Protein AF-A0A453SYR4-F1 (afdb_monomer_lite)

Structure (mmCIF, N/CA/C/O backbone):
data_AF-A0A453SYR4-F1
#
_entry.id   AF-A0A453SYR4-F1
#
loop_
_atom_site.group_PDB
_atom_site.id
_atom_site.type_symbol
_atom_site.label_atom_id
_atom_site.label_alt_id
_atom_site.label_comp_id
_atom_site.label_asym_id
_atom_site.label_entity_id
_atom_site.label_seq_id
_atom_site.pdbx_PDB_ins_code
_atom_site.Cartn_x
_atom_site.Cartn_y
_atom_site.Cartn_z
_atom_site.occupancy
_atom_site.B_iso_or_equiv
_atom_site.auth_seq_id
_atom_site.auth_comp_id
_atom_site.auth_asym_id
_atom_site.auth_atom_id
_atom_site.pdbx_PDB_model_num
ATOM 1 N N . MET A 1 1 ? 7.913 4.393 -33.489 1.00 61.88 1 MET A N 1
ATOM 2 C CA . MET A 1 1 ? 8.965 5.104 -32.751 1.00 61.88 1 MET A CA 1
ATOM 3 C C . MET A 1 1 ? 10.067 5.436 -33.729 1.00 61.88 1 MET A C 1
ATOM 5 O O . MET A 1 1 ? 10.374 4.591 -34.564 1.00 61.88 1 MET A O 1
ATOM 9 N N . LEU A 1 2 ? 10.596 6.650 -33.660 1.00 66.75 2 LEU A N 1
ATOM 10 C CA . LEU A 1 2 ? 11.757 7.087 -34.432 1.00 66.75 2 LEU A CA 1
ATOM 11 C C . LEU A 1 2 ? 12.933 7.198 -33.459 1.00 66.75 2 LEU A C 1
ATOM 13 O O . LEU A 1 2 ? 12.795 7.834 -32.421 1.00 66.75 2 LEU A O 1
ATOM 17 N N . ALA A 1 3 ? 14.063 6.570 -33.768 1.00 66.31 3 ALA A N 1
ATOM 18 C CA . ALA A 1 3 ? 15.295 6.746 -33.008 1.00 66.31 3 ALA A CA 1
ATOM 19 C C . ALA A 1 3 ? 16.209 7.697 -33.785 1.00 66.31 3 ALA A C 1
ATOM 21 O O . ALA A 1 3 ? 16.516 7.440 -34.948 1.00 66.31 3 ALA A O 1
ATOM 22 N N . VAL A 1 4 ? 16.621 8.793 -33.156 1.00 69.81 4 VAL A N 1
ATOM 23 C CA . VAL A 1 4 ? 17.545 9.775 -33.726 1.00 69.81 4 VAL A CA 1
ATOM 24 C C . VAL A 1 4 ? 18.764 9.836 -32.830 1.00 69.81 4 VAL A C 1
ATOM 26 O O . VAL A 1 4 ? 18.659 10.164 -31.652 1.00 69.81 4 VAL A O 1
ATOM 29 N N . LEU A 1 5 ? 19.926 9.538 -33.389 1.00 68.38 5 LEU A N 1
ATOM 30 C CA . LEU A 1 5 ? 21.197 9.734 -32.713 1.00 68.38 5 LEU A CA 1
ATOM 31 C C . LEU A 1 5 ? 21.748 11.094 -33.139 1.00 68.38 5 LEU A C 1
ATOM 33 O O . LEU A 1 5 ? 21.959 11.331 -34.328 1.00 68.38 5 LEU A O 1
ATOM 37 N N . ASN A 1 6 ? 21.914 12.014 -32.191 1.00 68.06 6 ASN A N 1
ATOM 38 C CA . ASN A 1 6 ? 22.430 13.341 -32.510 1.00 68.06 6 ASN A CA 1
ATOM 39 C C . ASN A 1 6 ? 23.968 13.365 -32.530 1.00 68.06 6 ASN A C 1
ATOM 41 O O . ASN A 1 6 ? 24.632 12.484 -31.991 1.00 68.06 6 ASN A O 1
ATOM 45 N N . LEU A 1 7 ? 24.543 14.425 -33.106 1.00 64.50 7 LEU A N 1
ATOM 46 C CA . LEU A 1 7 ? 25.999 14.646 -33.149 1.00 64.50 7 LEU A CA 1
ATOM 47 C C . LEU A 1 7 ? 26.627 14.893 -31.765 1.00 64.50 7 LEU A C 1
ATOM 49 O O . LEU A 1 7 ? 27.844 14.942 -31.641 1.00 64.50 7 LEU A O 1
ATOM 53 N N . ARG A 1 8 ? 25.799 15.055 -30.725 1.00 63.44 8 ARG A N 1
ATOM 54 C CA . ARG A 1 8 ? 26.207 15.104 -29.313 1.00 63.44 8 ARG A CA 1
ATOM 55 C C . ARG A 1 8 ? 26.113 13.718 -28.651 1.00 63.44 8 ARG A C 1
ATOM 57 O O . ARG A 1 8 ? 26.147 13.641 -27.426 1.00 63.44 8 ARG A O 1
ATOM 64 N N . GLY A 1 9 ? 25.911 12.664 -29.458 1.00 63.34 9 GLY A N 1
ATOM 65 C CA . GLY A 1 9 ? 25.763 11.246 -29.099 1.00 63.34 9 GLY A CA 1
ATOM 66 C C . GLY A 1 9 ? 24.721 11.025 -28.030 1.00 63.34 9 GLY A C 1
ATOM 67 O O . GLY A 1 9 ? 24.898 10.276 -27.080 1.00 63.34 9 GLY A O 1
ATOM 68 N N . GLN A 1 10 ? 23.603 11.707 -28.192 1.00 69.06 10 GLN A N 1
ATOM 69 C CA . GLN A 1 10 ? 22.391 11.445 -27.453 1.00 69.06 10 GLN A CA 1
ATOM 70 C C . GLN A 1 10 ? 21.480 10.661 -28.386 1.00 69.06 10 GLN A C 1
ATOM 72 O O . GLN A 1 10 ? 21.166 11.121 -29.488 1.00 69.06 10 GLN A O 1
ATOM 77 N N . LEU A 1 11 ? 21.079 9.471 -27.953 1.00 73.12 11 LEU A N 1
ATOM 78 C CA . LEU A 1 11 ? 20.027 8.712 -28.604 1.00 73.12 11 LEU A CA 1
ATOM 79 C C . LEU A 1 11 ? 18.691 9.244 -28.094 1.00 73.12 11 LEU A C 1
ATOM 81 O O . LEU A 1 11 ? 18.331 9.040 -26.932 1.00 73.12 11 LEU A O 1
ATOM 85 N N . CYS A 1 12 ? 17.977 9.938 -28.969 1.00 72.38 12 CYS A N 1
ATOM 86 C CA . CYS A 1 12 ? 16.634 10.433 -28.733 1.00 72.38 12 CYS A CA 1
ATOM 87 C C . CYS A 1 12 ? 15.621 9.467 -29.355 1.00 72.38 12 CYS A C 1
ATOM 89 O O . CYS A 1 12 ? 15.644 9.202 -30.557 1.00 72.38 12 CYS A O 1
ATOM 91 N N . LEU A 1 13 ? 14.717 8.942 -28.539 1.00 72.94 13 LEU A N 1
ATOM 92 C CA . LEU A 1 13 ? 13.574 8.148 -28.965 1.00 72.94 13 LEU A CA 1
ATOM 93 C C . LEU A 1 13 ? 12.358 9.062 -29.057 1.00 72.94 13 LEU A C 1
ATOM 95 O O . LEU A 1 13 ? 12.043 9.757 -28.098 1.00 72.94 13 LEU A O 1
ATOM 99 N N . PHE A 1 14 ? 11.659 9.029 -30.185 1.00 71.75 14 PHE A N 1
ATOM 100 C CA . PHE A 1 14 ? 10.456 9.814 -30.438 1.00 71.75 14 PHE A CA 1
ATOM 101 C C . PHE A 1 14 ? 9.230 8.918 -30.644 1.00 71.75 14 PHE A C 1
ATOM 103 O O . PHE A 1 14 ? 9.309 7.844 -31.266 1.00 71.75 14 PHE A O 1
ATOM 110 N N . SER A 1 15 ? 8.079 9.382 -30.154 1.00 69.12 15 SER A N 1
ATOM 111 C CA . SER A 1 15 ? 6.767 8.814 -30.471 1.00 69.12 15 SER A CA 1
ATOM 112 C C . SER A 1 15 ? 6.430 9.028 -31.949 1.00 69.12 15 SER A C 1
ATOM 114 O O . SER A 1 15 ? 7.058 9.825 -32.645 1.00 69.12 15 SER A O 1
ATOM 116 N N . LYS A 1 16 ? 5.406 8.322 -32.441 1.00 69.56 16 LYS A N 1
ATOM 117 C CA . LYS A 1 16 ? 4.845 8.574 -33.780 1.00 69.56 16 LYS A CA 1
ATOM 118 C C . LYS A 1 16 ? 4.283 9.996 -33.911 1.00 69.56 16 LYS A C 1
ATOM 120 O O . LYS A 1 16 ? 4.296 10.533 -35.010 1.00 69.56 16 LYS A O 1
ATOM 125 N N . ASP A 1 17 ? 3.887 10.600 -32.794 1.00 71.50 17 ASP A N 1
ATOM 126 C CA . ASP A 1 17 ? 3.322 11.954 -32.728 1.00 71.50 17 ASP A CA 1
ATOM 127 C C . ASP A 1 17 ? 4.401 13.050 -32.635 1.00 71.50 17 ASP A C 1
ATOM 129 O O . ASP A 1 17 ? 4.086 14.227 -32.489 1.00 71.50 17 ASP A O 1
ATOM 133 N N . GLY A 1 18 ? 5.687 12.678 -32.696 1.00 67.25 18 GLY A N 1
ATOM 134 C CA . GLY A 1 18 ? 6.816 13.614 -32.664 1.00 67.25 18 GLY A CA 1
ATOM 135 C C . GLY A 1 18 ? 7.269 14.051 -31.267 1.00 67.25 18 GLY A C 1
ATOM 136 O O . GLY A 1 18 ? 8.246 14.789 -31.160 1.00 67.25 18 GLY A O 1
ATOM 137 N N . SER A 1 19 ? 6.625 13.582 -30.194 1.00 71.44 19 SER A N 1
ATOM 138 C CA . SER A 1 19 ? 7.086 13.818 -28.821 1.00 71.44 19 SER A CA 1
ATOM 139 C C . SER A 1 19 ? 8.368 13.039 -28.513 1.00 71.44 19 SER A C 1
ATOM 141 O O . SER A 1 19 ? 8.500 11.868 -28.874 1.00 71.44 19 SER A O 1
ATOM 143 N N . GLU A 1 20 ? 9.325 13.683 -27.844 1.00 71.75 20 GLU A N 1
ATOM 144 C CA . GLU A 1 20 ? 10.533 13.022 -27.344 1.00 71.75 20 GLU A CA 1
ATOM 145 C C . GLU A 1 20 ? 10.160 12.145 -26.142 1.00 71.75 20 GLU A C 1
ATOM 147 O O . GLU A 1 20 ? 9.720 12.644 -25.112 1.00 71.75 20 GLU A O 1
ATOM 152 N N . LEU A 1 21 ? 10.307 10.830 -26.291 1.00 65.94 21 LEU A N 1
ATOM 153 C CA . LEU A 1 21 ? 10.021 9.840 -25.252 1.00 65.94 21 LEU A CA 1
ATOM 154 C C . LEU A 1 21 ? 11.199 9.670 -24.299 1.00 65.94 21 LEU A C 1
ATOM 156 O O . LEU A 1 21 ? 11.013 9.475 -23.102 1.00 65.94 21 LEU A O 1
ATOM 160 N N . ARG A 1 22 ? 12.423 9.662 -24.833 1.00 65.56 22 ARG A N 1
ATOM 161 C CA . ARG A 1 22 ? 13.618 9.406 -24.030 1.00 65.56 22 ARG A CA 1
ATOM 162 C C . ARG A 1 22 ? 14.848 9.967 -24.710 1.00 65.56 22 ARG A C 1
ATOM 164 O O . ARG A 1 22 ? 15.011 9.805 -25.915 1.00 65.56 22 ARG A O 1
ATOM 171 N N . ARG A 1 23 ? 15.744 10.539 -23.916 1.00 70.94 23 ARG A N 1
ATOM 172 C CA . ARG A 1 23 ? 17.087 10.927 -24.334 1.00 70.94 23 ARG A CA 1
ATOM 173 C C . ARG A 1 23 ? 18.089 10.211 -23.468 1.00 70.94 23 ARG A C 1
ATOM 175 O O . ARG A 1 23 ? 18.106 10.391 -22.253 1.00 70.94 23 ARG A O 1
ATOM 182 N N . THR A 1 24 ? 18.928 9.409 -24.096 1.00 64.69 24 THR A N 1
ATOM 183 C CA . THR A 1 24 ? 20.011 8.720 -23.406 1.00 64.69 24 THR A CA 1
ATOM 184 C C . THR A 1 24 ? 21.322 9.208 -23.977 1.00 64.69 24 THR A C 1
ATOM 186 O O . THR A 1 24 ? 21.530 9.182 -25.187 1.00 64.69 24 THR A O 1
ATOM 189 N N . ILE A 1 25 ? 22.195 9.688 -23.098 1.00 63.62 25 ILE A N 1
ATOM 190 C CA . ILE A 1 25 ? 23.551 10.064 -23.469 1.00 63.62 25 ILE A CA 1
ATOM 191 C C . ILE A 1 25 ? 24.333 8.764 -23.685 1.00 63.62 25 ILE A C 1
ATOM 193 O O . ILE A 1 25 ? 24.482 7.967 -22.763 1.00 63.62 25 ILE A O 1
ATOM 197 N N . PHE A 1 26 ? 24.809 8.552 -24.906 1.00 60.72 26 PHE A N 1
ATOM 198 C CA . PHE A 1 26 ? 25.793 7.531 -25.234 1.00 60.72 26 PHE A CA 1
ATOM 199 C C . PHE A 1 26 ? 27.181 8.133 -25.004 1.00 60.72 26 PHE A C 1
ATOM 201 O O . PHE A 1 26 ? 27.749 8.767 -25.890 1.00 60.72 26 PHE A O 1
ATOM 208 N N . ILE A 1 27 ? 27.722 7.952 -23.800 1.00 54.47 27 ILE A N 1
ATOM 209 C CA . ILE A 1 27 ? 29.163 8.085 -23.573 1.00 54.47 27 ILE A CA 1
ATOM 210 C C . ILE A 1 27 ? 29.729 6.672 -23.662 1.00 54.47 27 ILE A C 1
ATOM 212 O O . ILE A 1 27 ? 29.430 5.832 -22.818 1.00 54.47 27 ILE A O 1
ATOM 216 N N . LEU A 1 28 ? 30.498 6.401 -24.715 1.00 53.88 28 LEU A N 1
ATOM 217 C CA . LEU A 1 28 ? 31.362 5.227 -24.754 1.00 53.88 28 LEU A CA 1
ATOM 218 C C . LEU A 1 28 ? 32.618 5.595 -23.956 1.00 53.88 28 LEU A C 1
ATOM 220 O O . LEU A 1 28 ? 33.253 6.601 -24.277 1.00 53.88 28 LEU A O 1
ATOM 224 N N . ASP A 1 29 ? 32.911 4.840 -22.897 1.00 46.84 29 ASP A N 1
ATOM 225 C CA . ASP A 1 29 ? 33.987 5.092 -21.930 1.00 46.84 29 ASP A CA 1
ATOM 226 C C . ASP A 1 29 ? 35.232 5.759 -22.548 1.00 46.84 29 ASP A C 1
ATOM 228 O O . ASP A 1 29 ? 35.987 5.150 -23.304 1.00 46.84 29 ASP A O 1
ATOM 232 N N . GLY A 1 30 ? 35.446 7.037 -22.215 1.00 50.66 30 GLY A N 1
ATOM 233 C CA . GLY A 1 30 ? 36.707 7.751 -22.443 1.00 50.66 30 GLY A CA 1
ATOM 234 C C . GLY A 1 30 ? 37.066 8.146 -23.884 1.00 50.66 30 GLY A C 1
ATOM 235 O O . GLY A 1 30 ? 38.144 8.709 -24.074 1.00 50.66 30 GLY A O 1
ATOM 236 N N . LEU A 1 31 ? 36.219 7.909 -24.892 1.00 49.44 31 LEU A N 1
ATOM 237 C CA . LEU A 1 31 ? 36.524 8.272 -26.285 1.00 49.44 31 LEU A CA 1
ATOM 238 C C . LEU A 1 31 ? 35.988 9.662 -26.664 1.00 49.44 31 LEU A C 1
ATOM 240 O O . LEU A 1 31 ? 34.827 10.002 -26.434 1.00 49.44 31 LEU A O 1
ATOM 244 N N . VAL A 1 32 ? 36.860 10.473 -27.271 1.00 46.81 32 VAL A N 1
ATOM 245 C CA . VAL A 1 32 ? 36.530 11.791 -27.828 1.00 46.81 32 VAL A CA 1
ATOM 246 C C . VAL A 1 32 ? 35.531 11.625 -28.980 1.00 46.81 32 VAL A C 1
ATOM 248 O O . VAL A 1 32 ? 35.660 10.750 -29.829 1.00 46.81 32 VAL A O 1
ATOM 251 N N . PHE A 1 33 ? 34.523 12.494 -28.990 1.00 52.03 33 PHE A N 1
ATOM 252 C CA . PHE A 1 33 ? 33.274 12.370 -29.746 1.00 52.03 33 PHE A CA 1
ATOM 253 C C . PHE A 1 33 ? 33.384 12.244 -31.274 1.00 52.03 33 PHE A C 1
ATOM 255 O O . PHE A 1 33 ? 32.440 11.761 -31.907 1.00 52.03 33 PHE A O 1
ATOM 262 N N . ASP A 1 34 ? 34.493 12.688 -31.870 1.00 53.66 34 ASP A N 1
ATOM 263 C CA . ASP A 1 34 ? 34.629 12.805 -33.330 1.00 53.66 34 ASP A CA 1
ATOM 264 C C . ASP A 1 34 ? 34.680 11.433 -34.042 1.00 53.66 34 ASP A C 1
ATOM 266 O O . ASP A 1 34 ? 34.438 11.369 -35.244 1.00 53.66 34 ASP A O 1
ATOM 270 N N . ASP A 1 35 ? 34.854 10.337 -33.287 1.00 58.25 35 ASP A N 1
ATOM 271 C CA . ASP A 1 35 ? 34.873 8.950 -33.783 1.00 58.25 35 ASP A CA 1
ATOM 272 C C . ASP A 1 35 ? 33.718 8.085 -33.236 1.00 58.25 35 ASP A C 1
ATOM 274 O O . ASP A 1 35 ? 33.793 6.858 -33.203 1.00 58.25 35 ASP A O 1
ATOM 278 N N . SER A 1 36 ? 32.626 8.694 -32.768 1.00 64.12 36 SER A N 1
ATOM 279 C CA . SER A 1 36 ? 31.533 7.939 -32.131 1.00 64.12 36 SER A CA 1
ATOM 280 C C . SER A 1 36 ? 30.632 7.174 -33.116 1.00 64.12 36 SER A C 1
ATOM 282 O O . SER A 1 36 ? 30.054 6.148 -32.751 1.00 64.12 36 SER A O 1
ATOM 284 N N . ILE A 1 37 ? 30.489 7.656 -34.358 1.00 72.62 37 ILE A N 1
ATOM 285 C CA . ILE A 1 37 ? 29.600 7.082 -35.383 1.00 72.62 37 ILE A CA 1
ATOM 286 C C . ILE A 1 37 ? 30.261 7.229 -36.755 1.00 72.62 37 ILE A C 1
ATOM 288 O O . ILE A 1 37 ? 30.733 8.309 -37.113 1.00 72.62 37 ILE A O 1
ATOM 292 N N . LEU A 1 38 ? 30.256 6.157 -37.547 1.00 78.75 38 LEU A N 1
ATOM 293 C CA . LEU A 1 38 ? 30.755 6.166 -38.917 1.00 78.75 38 LEU A CA 1
ATOM 294 C C . LEU A 1 38 ? 29.937 7.144 -39.777 1.00 78.75 38 LEU A C 1
ATOM 296 O O . LEU A 1 38 ? 28.712 7.196 -39.682 1.00 78.75 38 LEU A O 1
ATOM 300 N N . TYR A 1 39 ? 30.590 7.888 -40.661 1.00 79.81 39 TYR A N 1
ATOM 301 C CA . TYR A 1 39 ? 29.923 8.721 -41.660 1.00 79.81 39 TYR A CA 1
ATOM 302 C C . TYR A 1 39 ? 30.620 8.596 -43.009 1.00 79.81 39 TYR A C 1
ATOM 304 O O . TYR A 1 39 ? 31.783 8.208 -43.095 1.00 79.81 39 TYR A O 1
ATOM 312 N N . HIS A 1 40 ? 29.906 8.952 -44.069 1.00 79.88 40 HIS A N 1
ATOM 313 C CA . HIS A 1 40 ? 30.440 9.042 -45.419 1.00 79.88 40 HIS A CA 1
ATOM 314 C C . HIS A 1 40 ? 30.205 10.443 -45.996 1.00 79.88 40 HIS A C 1
ATOM 316 O O . HIS A 1 40 ? 29.269 11.142 -45.610 1.00 79.88 40 HIS A O 1
ATOM 322 N N . THR A 1 41 ? 31.026 10.844 -46.964 1.00 83.56 41 THR A N 1
ATOM 323 C CA . THR A 1 41 ? 31.001 12.181 -47.591 1.00 83.56 41 THR A CA 1
ATOM 324 C C . THR A 1 41 ? 30.609 12.149 -49.069 1.00 83.56 41 THR A C 1
ATOM 326 O O . THR A 1 41 ? 30.920 13.058 -49.829 1.00 83.56 41 THR A O 1
ATOM 329 N N . HIS A 1 42 ? 29.906 11.091 -49.493 1.00 80.25 42 HIS A N 1
ATOM 330 C CA . HIS A 1 42 ? 29.459 10.899 -50.880 1.00 80.25 42 HIS A CA 1
ATOM 331 C C . HIS A 1 42 ? 28.550 12.005 -51.436 1.00 80.25 42 HIS A C 1
ATOM 333 O O . HIS A 1 42 ? 28.393 12.096 -52.650 1.00 80.25 42 HIS A O 1
ATOM 339 N N . PHE A 1 43 ? 27.936 12.817 -50.577 1.00 80.50 43 PHE A N 1
ATOM 340 C CA . PHE A 1 43 ? 27.043 13.892 -50.986 1.00 80.50 43 PHE A CA 1
ATOM 341 C C . PHE A 1 43 ? 27.659 15.247 -50.641 1.00 80.50 43 PHE A C 1
ATOM 343 O O . PHE A 1 43 ? 28.357 15.397 -49.635 1.00 80.50 43 PHE A O 1
ATOM 350 N N . SER A 1 44 ? 27.359 16.231 -51.483 1.00 85.31 44 SER A N 1
ATOM 351 C CA . SER A 1 44 ? 27.825 17.604 -51.332 1.00 85.31 44 SER A CA 1
ATOM 352 C C . SER A 1 44 ? 26.649 18.566 -51.228 1.00 85.31 44 SER A C 1
ATOM 354 O O . SER A 1 44 ? 25.587 18.341 -51.814 1.00 85.31 44 SER A O 1
ATOM 356 N N . ASN A 1 45 ? 26.854 19.666 -50.511 1.00 83.62 45 ASN A N 1
ATOM 357 C CA . ASN A 1 45 ? 25.855 20.715 -50.354 1.00 83.62 45 ASN A CA 1
ATOM 358 C C . ASN A 1 45 ? 25.648 21.528 -51.644 1.00 83.62 45 ASN A C 1
ATOM 360 O O . ASN A 1 45 ? 26.348 21.355 -52.643 1.00 83.62 45 ASN A O 1
ATOM 364 N N . ARG A 1 46 ? 24.716 22.492 -51.610 1.00 84.19 46 ARG A N 1
ATOM 365 C CA . ARG A 1 46 ? 24.449 23.407 -52.743 1.00 84.19 46 ARG A CA 1
ATOM 366 C C . ARG A 1 46 ? 25.671 24.218 -53.201 1.00 84.19 46 ARG A C 1
ATOM 368 O O . ARG A 1 46 ? 25.654 24.750 -54.304 1.00 84.19 46 ARG A O 1
ATOM 375 N N . PHE A 1 47 ? 26.705 24.311 -52.369 1.00 84.75 47 PHE A N 1
ATOM 376 C CA . PHE A 1 47 ? 27.963 25.005 -52.640 1.00 84.75 47 PHE A CA 1
ATOM 377 C C . PHE A 1 47 ? 29.101 24.047 -53.047 1.00 84.75 47 PHE A C 1
ATOM 379 O O . PHE A 1 47 ? 30.229 24.494 -53.218 1.00 84.75 47 PHE A O 1
ATOM 386 N N . GLY A 1 48 ? 28.828 22.745 -53.207 1.00 80.38 48 GLY A N 1
ATOM 387 C CA . GLY A 1 48 ? 29.808 21.735 -53.616 1.00 80.38 48 GLY A CA 1
ATOM 388 C C . GLY A 1 48 ? 30.697 21.189 -52.493 1.00 80.38 48 GLY A C 1
ATOM 389 O O . GLY A 1 48 ? 31.530 20.322 -52.756 1.00 80.38 48 GLY A O 1
ATOM 390 N N . ASN A 1 49 ? 30.510 21.627 -51.246 1.00 84.94 49 ASN A N 1
ATOM 391 C CA . ASN A 1 49 ? 31.292 21.129 -50.116 1.00 84.94 49 ASN A CA 1
ATOM 392 C C . ASN A 1 49 ? 30.776 19.750 -49.676 1.00 84.94 49 ASN A C 1
ATOM 394 O O . ASN A 1 49 ? 29.558 19.600 -49.546 1.00 84.94 49 ASN A O 1
ATOM 398 N N . PRO A 1 50 ? 31.660 18.769 -49.415 1.00 82.56 50 PRO A N 1
ATOM 399 C CA . PRO A 1 50 ? 31.253 17.463 -48.910 1.00 82.56 50 PRO A CA 1
ATOM 400 C C . PRO A 1 50 ? 30.572 17.605 -47.545 1.00 82.56 50 PRO A C 1
ATOM 402 O O . PRO A 1 50 ? 31.099 18.265 -46.646 1.00 82.56 50 PRO A O 1
ATOM 405 N N . GLU A 1 51 ? 29.412 16.974 -47.380 1.00 80.06 51 GLU A N 1
ATOM 406 C CA . GLU A 1 51 ? 28.679 16.939 -46.112 1.00 80.06 51 GLU A CA 1
ATOM 407 C C . GLU A 1 51 ? 28.868 15.589 -45.411 1.00 80.06 51 GLU A C 1
ATOM 409 O O . GLU A 1 51 ? 29.072 14.555 -46.048 1.00 80.06 51 GLU A O 1
ATOM 414 N N . ARG A 1 52 ? 28.827 15.583 -44.072 1.00 80.19 52 ARG A N 1
ATOM 415 C CA . ARG A 1 52 ? 28.858 14.337 -43.291 1.00 80.19 52 ARG A CA 1
ATOM 416 C C . ARG A 1 52 ? 27.469 13.694 -43.339 1.00 80.19 52 ARG A C 1
ATOM 418 O O . ARG A 1 52 ? 26.514 14.260 -42.812 1.00 80.19 52 ARG A O 1
ATOM 425 N N . HIS A 1 53 ? 27.366 12.502 -43.920 1.00 75.50 53 HIS A N 1
ATOM 426 C CA . HIS A 1 53 ? 26.137 11.707 -43.949 1.00 75.50 53 HIS A CA 1
ATOM 427 C C . HIS A 1 53 ? 26.305 10.411 -43.156 1.00 75.50 53 HIS A C 1
ATOM 429 O O . HIS A 1 53 ? 27.286 9.695 -43.319 1.00 75.50 53 HIS A O 1
ATOM 435 N N . PHE A 1 54 ? 25.314 10.090 -42.326 1.00 76.12 54 PHE A N 1
ATOM 436 C CA . PHE A 1 54 ? 25.333 8.947 -41.400 1.00 76.12 54 PHE A CA 1
ATOM 437 C C . PHE A 1 54 ? 24.394 7.813 -41.845 1.00 76.12 54 PHE A C 1
ATOM 439 O O . PHE A 1 54 ? 23.963 6.986 -41.041 1.00 76.12 54 PHE A O 1
ATOM 446 N N . ASN A 1 55 ? 24.018 7.794 -43.128 1.00 75.31 55 ASN A N 1
ATOM 447 C CA . ASN A 1 55 ? 23.138 6.759 -43.659 1.00 75.31 55 ASN A CA 1
ATOM 448 C C . ASN A 1 55 ? 23.828 5.392 -43.552 1.00 75.31 55 ASN A C 1
ATOM 450 O O . ASN A 1 55 ? 25.009 5.264 -43.858 1.00 75.31 55 ASN A O 1
ATOM 454 N N . ASN A 1 56 ? 23.073 4.371 -43.140 1.00 77.81 56 ASN A N 1
ATOM 455 C CA . ASN A 1 56 ? 23.546 3.003 -42.883 1.00 77.81 56 ASN A CA 1
ATOM 456 C C . ASN A 1 56 ? 24.514 2.836 -41.696 1.00 77.81 56 ASN A C 1
ATOM 458 O O . ASN A 1 56 ? 24.922 1.712 -41.417 1.00 77.81 56 ASN A O 1
ATOM 462 N N . SER A 1 57 ? 24.835 3.900 -40.956 1.00 79.56 57 SER A N 1
ATOM 463 C CA . SER A 1 57 ? 25.678 3.810 -39.753 1.00 79.56 57 SER A CA 1
ATOM 464 C C . SER A 1 57 ? 24.902 3.395 -38.502 1.00 79.56 57 SER A C 1
ATOM 466 O O . SER A 1 57 ? 25.492 2.948 -37.522 1.00 79.56 57 SER A O 1
ATOM 468 N N . VAL A 1 58 ? 23.573 3.522 -38.534 1.00 77.94 58 VAL A N 1
ATOM 469 C CA . VAL A 1 58 ? 22.667 3.026 -37.496 1.00 77.94 58 VAL A CA 1
ATOM 470 C C . VAL A 1 58 ? 21.639 2.108 -38.144 1.00 77.94 58 VAL A C 1
ATOM 472 O O . VAL A 1 58 ? 20.963 2.499 -39.096 1.00 77.94 58 VAL A O 1
ATOM 475 N N . ALA A 1 59 ? 21.506 0.895 -37.619 1.00 80.06 59 ALA A N 1
ATOM 476 C CA . ALA A 1 59 ? 20.511 -0.077 -38.058 1.00 80.06 59 ALA A CA 1
ATOM 4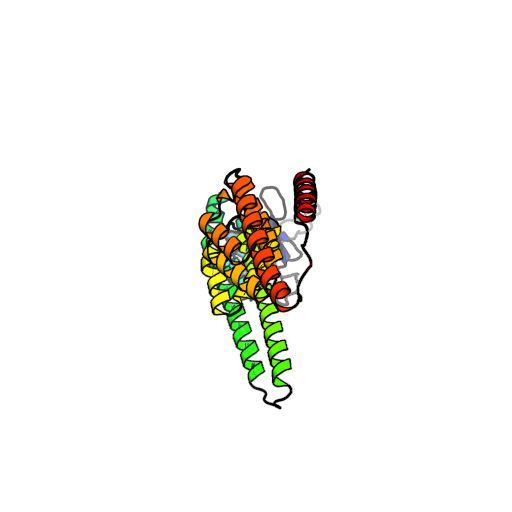77 C C . ALA A 1 59 ? 19.707 -0.588 -36.861 1.00 80.06 59 ALA A C 1
ATOM 479 O O . ALA A 1 59 ? 20.241 -0.772 -35.771 1.00 80.06 59 ALA A O 1
ATOM 480 N N . VAL A 1 60 ? 18.416 -0.848 -37.059 1.00 75.31 60 VAL A N 1
ATOM 481 C CA . VAL A 1 60 ? 17.531 -1.381 -36.014 1.00 75.31 60 VAL A CA 1
ATOM 482 C C . VAL A 1 60 ? 16.990 -2.732 -36.464 1.00 75.31 60 VAL A C 1
ATOM 484 O O . VAL A 1 60 ? 16.423 -2.844 -37.551 1.00 75.31 60 VAL A O 1
ATOM 487 N N . ARG A 1 61 ? 17.144 -3.762 -35.626 1.00 76.50 61 ARG A N 1
ATOM 488 C CA . ARG A 1 61 ? 16.553 -5.091 -35.833 1.00 76.50 61 ARG A CA 1
ATOM 489 C C . ARG A 1 61 ? 15.812 -5.515 -34.568 1.00 76.50 61 ARG A C 1
ATOM 491 O O . ARG A 1 61 ? 16.427 -5.837 -33.555 1.00 76.50 61 ARG A O 1
ATOM 498 N N . GLY A 1 62 ? 14.481 -5.537 -34.637 1.00 74.31 62 GLY A N 1
ATOM 499 C CA . GLY A 1 62 ? 13.637 -5.815 -33.473 1.00 74.31 62 GLY A CA 1
ATOM 500 C C . GLY A 1 62 ? 13.840 -4.763 -32.378 1.00 74.31 62 GLY A C 1
ATOM 501 O O . GLY A 1 62 ? 13.722 -3.571 -32.646 1.00 74.31 62 GLY A O 1
ATOM 502 N N . ALA A 1 63 ? 14.174 -5.210 -31.165 1.00 72.94 63 ALA A N 1
ATOM 503 C CA . ALA A 1 63 ? 14.491 -4.349 -30.022 1.00 72.94 63 ALA A CA 1
ATOM 504 C C . ALA A 1 63 ? 15.969 -3.905 -29.970 1.00 72.94 63 ALA A C 1
ATOM 506 O O . ALA A 1 63 ? 16.363 -3.192 -29.050 1.00 72.94 63 ALA A O 1
ATOM 507 N N . THR A 1 64 ? 16.796 -4.329 -30.929 1.00 79.19 64 THR A N 1
ATOM 508 C CA . THR A 1 64 ? 18.241 -4.087 -30.920 1.00 79.19 64 THR A CA 1
ATOM 509 C C . THR A 1 64 ? 18.626 -3.005 -31.925 1.00 79.19 64 THR A C 1
ATOM 511 O O . THR A 1 64 ? 18.247 -3.054 -33.096 1.00 79.19 64 THR A O 1
ATOM 514 N N . VAL A 1 65 ? 19.410 -2.038 -31.463 1.00 79.19 65 VAL A N 1
ATOM 515 C CA . VAL A 1 65 ? 20.015 -0.944 -32.216 1.00 79.19 65 VAL A CA 1
ATOM 516 C C . VAL A 1 65 ? 21.500 -1.250 -32.394 1.00 79.19 65 VAL A C 1
ATOM 518 O O . VAL A 1 65 ? 22.225 -1.468 -31.426 1.00 79.19 65 VAL A O 1
ATOM 521 N N . TYR A 1 66 ? 21.951 -1.250 -33.638 1.00 81.44 66 TYR A N 1
ATOM 522 C CA . TYR A 1 66 ? 23.342 -1.408 -34.033 1.00 81.44 66 TYR A CA 1
ATOM 523 C C . TYR A 1 66 ? 23.863 -0.042 -34.453 1.00 81.44 66 TYR A C 1
ATOM 525 O O . TYR A 1 66 ? 23.277 0.597 -35.326 1.00 81.44 66 TYR A O 1
ATOM 533 N N . ILE A 1 67 ? 24.946 0.401 -33.830 1.00 80.81 67 ILE A N 1
ATOM 534 C CA . ILE A 1 67 ? 25.619 1.661 -34.130 1.00 80.81 67 ILE A CA 1
ATOM 535 C C . ILE A 1 67 ? 27.033 1.307 -34.563 1.00 80.81 67 ILE A C 1
ATOM 537 O O . ILE A 1 67 ? 27.810 0.744 -33.791 1.00 80.81 67 ILE A O 1
ATOM 541 N N . LEU A 1 68 ? 27.347 1.608 -35.816 1.00 82.06 68 LEU A N 1
ATOM 542 C CA . LEU A 1 68 ? 28.663 1.390 -36.386 1.00 82.06 68 LEU A CA 1
ATOM 543 C C . LEU A 1 68 ? 29.526 2.626 -36.128 1.00 82.06 68 LEU A C 1
ATOM 545 O O . LEU A 1 68 ? 29.211 3.716 -36.607 1.00 82.06 68 LEU A O 1
ATOM 549 N N . GLY A 1 69 ? 30.601 2.452 -35.369 1.00 80.06 69 GLY A N 1
ATOM 550 C CA . GLY A 1 69 ? 31.689 3.416 -35.250 1.00 80.06 69 GLY A CA 1
ATOM 551 C C . GLY A 1 69 ? 32.800 3.132 -36.273 1.00 80.06 69 GLY A C 1
ATOM 552 O O . GLY A 1 69 ? 32.763 2.109 -36.960 1.00 80.06 69 GLY A O 1
ATOM 553 N N . PRO A 1 70 ? 33.820 3.999 -36.370 1.00 76.62 70 PRO A N 1
ATOM 554 C CA . PRO A 1 70 ? 34.977 3.795 -37.246 1.00 76.62 70 PRO A CA 1
ATOM 555 C C . PRO A 1 70 ? 35.763 2.514 -36.930 1.00 76.62 70 PRO A C 1
ATOM 557 O O . PRO A 1 70 ? 36.250 1.850 -37.841 1.00 76.62 70 PRO A O 1
ATOM 560 N N . SER A 1 71 ? 35.848 2.153 -35.644 1.00 76.81 71 SER A N 1
ATOM 561 C CA . SER A 1 71 ? 36.676 1.037 -35.152 1.00 76.81 71 SER A CA 1
ATOM 562 C C . SER A 1 71 ? 35.915 0.043 -34.269 1.00 76.81 71 SER A C 1
ATOM 564 O O . SER A 1 71 ? 36.508 -0.899 -33.748 1.00 76.81 71 SER A O 1
ATOM 566 N N . PHE A 1 72 ? 34.614 0.247 -34.059 1.00 74.94 72 PHE A N 1
ATOM 567 C CA . PHE A 1 72 ? 33.803 -0.564 -33.154 1.00 74.94 72 PHE A CA 1
ATOM 568 C C . PHE A 1 72 ? 32.369 -0.708 -33.667 1.00 74.94 72 PHE A C 1
ATOM 570 O O . PHE A 1 72 ? 31.863 0.133 -34.406 1.00 74.94 72 PHE A O 1
ATOM 577 N N . LEU A 1 73 ? 31.697 -1.777 -33.241 1.00 80.12 73 LEU A N 1
ATOM 578 C CA . LEU A 1 73 ? 30.263 -1.972 -33.428 1.00 80.12 73 LEU A CA 1
ATOM 579 C C . LEU A 1 73 ? 29.607 -1.983 -32.050 1.00 80.12 73 LEU A C 1
ATOM 581 O O . LEU A 1 73 ? 29.812 -2.913 -31.271 1.00 80.12 73 LEU A O 1
ATOM 585 N N . THR A 1 74 ? 28.800 -0.969 -31.767 1.00 75.38 74 THR A N 1
ATOM 586 C CA . THR A 1 74 ? 28.020 -0.899 -30.533 1.00 75.38 74 THR A CA 1
ATOM 587 C C . THR A 1 74 ? 26.653 -1.514 -30.771 1.00 75.38 74 THR A C 1
ATOM 589 O O . THR A 1 74 ? 25.926 -1.126 -31.685 1.00 75.38 74 THR A O 1
ATOM 592 N N . VAL A 1 75 ? 26.284 -2.468 -29.924 1.00 79.62 75 VAL A N 1
ATOM 593 C CA . VAL A 1 75 ? 24.973 -3.116 -29.950 1.00 79.62 75 VAL A CA 1
ATOM 594 C C . VAL A 1 75 ? 24.233 -2.726 -28.677 1.00 79.62 75 VAL A C 1
ATOM 596 O O . VAL A 1 75 ? 24.653 -3.076 -27.579 1.00 79.62 75 VAL A O 1
ATOM 599 N N . SER A 1 76 ? 23.139 -1.987 -28.818 1.00 73.88 76 SER A N 1
ATOM 600 C CA . SER A 1 76 ? 22.264 -1.588 -27.715 1.00 73.88 76 SER A CA 1
ATOM 601 C C . SER A 1 76 ? 20.926 -2.302 -27.853 1.00 73.88 76 SER A C 1
ATOM 603 O O . SER A 1 76 ? 20.351 -2.322 -28.936 1.00 73.88 76 SER A O 1
ATOM 605 N N . ARG A 1 77 ? 20.408 -2.901 -26.781 1.00 74.56 77 ARG A N 1
ATOM 606 C CA . ARG A 1 77 ? 19.081 -3.533 -26.780 1.00 74.56 77 ARG A CA 1
ATOM 607 C C . ARG A 1 77 ? 18.142 -2.737 -25.886 1.00 74.56 77 ARG A C 1
ATOM 609 O O . ARG A 1 77 ? 18.467 -2.476 -24.731 1.00 74.56 77 ARG A O 1
ATOM 616 N N . LEU A 1 78 ? 16.972 -2.387 -26.412 1.00 73.00 78 LEU A N 1
ATOM 617 C CA . LEU A 1 78 ? 15.866 -1.895 -25.602 1.00 73.00 78 LEU A CA 1
ATOM 618 C C . LEU A 1 78 ? 15.413 -3.035 -24.688 1.00 73.00 78 LEU A C 1
ATOM 620 O O . LEU A 1 78 ? 15.001 -4.092 -25.168 1.00 73.00 78 LEU A O 1
ATOM 624 N N . LEU A 1 79 ? 15.539 -2.830 -23.380 1.00 73.75 79 LEU A N 1
ATOM 625 C CA . LEU A 1 79 ? 15.139 -3.826 -22.397 1.00 73.75 79 LEU A CA 1
ATOM 626 C C . LEU A 1 79 ? 13.605 -3.928 -22.355 1.00 73.75 79 LEU A C 1
ATOM 628 O O . LEU A 1 79 ? 12.930 -2.893 -22.289 1.00 73.75 79 LEU A O 1
ATOM 632 N N . PRO A 1 80 ? 13.045 -5.151 -22.365 1.00 82.75 80 PRO A N 1
ATOM 633 C CA . PRO A 1 80 ? 11.657 -5.380 -21.989 1.00 82.75 80 PRO A CA 1
ATOM 634 C C . PRO A 1 80 ? 11.376 -4.812 -20.598 1.00 82.75 80 PRO A C 1
ATOM 636 O O . PRO A 1 80 ? 12.267 -4.775 -19.746 1.00 82.75 80 PRO A O 1
ATOM 639 N N . TRP A 1 81 ? 10.127 -4.423 -20.336 1.00 83.38 81 TRP A N 1
ATOM 640 C CA . TRP A 1 81 ? 9.740 -3.839 -19.044 1.00 83.38 81 TRP A CA 1
ATOM 641 C C . TRP A 1 81 ? 10.159 -4.693 -17.838 1.00 83.38 81 TRP A C 1
ATOM 643 O O . TRP A 1 81 ? 10.664 -4.154 -16.859 1.00 83.38 81 TRP A O 1
ATOM 653 N N . LYS A 1 82 ? 10.030 -6.024 -17.942 1.00 85.00 82 LYS A N 1
ATOM 654 C CA . LYS A 1 82 ? 10.421 -6.979 -16.890 1.00 85.00 82 LYS A CA 1
ATOM 655 C C . LYS A 1 82 ? 11.907 -6.903 -16.575 1.00 85.00 82 LYS A C 1
ATOM 657 O O . LYS A 1 82 ? 12.300 -6.718 -15.429 1.00 85.00 82 LYS A O 1
ATOM 662 N N . GLU A 1 83 ? 12.731 -6.999 -17.615 1.00 85.75 83 GLU A N 1
ATOM 663 C CA . GLU A 1 83 ? 14.183 -6.945 -17.471 1.00 85.75 83 GLU A CA 1
ATOM 664 C C . GLU A 1 83 ? 14.646 -5.582 -16.963 1.00 85.75 83 GLU A C 1
ATOM 666 O O . GLU A 1 83 ? 15.654 -5.496 -16.264 1.00 85.75 83 GLU A O 1
ATOM 671 N N . TRP A 1 84 ? 13.918 -4.514 -17.297 1.00 82.88 84 TRP A N 1
ATOM 672 C CA . TRP A 1 84 ? 14.261 -3.189 -16.810 1.00 82.88 84 TRP A CA 1
ATOM 673 C C . TRP A 1 84 ? 14.036 -3.058 -15.299 1.00 82.88 84 TRP A C 1
ATOM 675 O O . TRP A 1 84 ? 14.931 -2.577 -14.602 1.00 82.88 84 TRP A O 1
ATOM 685 N N . ILE A 1 85 ? 12.909 -3.553 -14.777 1.00 86.88 85 ILE A N 1
ATOM 686 C CA . ILE A 1 85 ? 12.672 -3.548 -13.327 1.00 86.88 85 ILE A CA 1
ATOM 687 C C . ILE A 1 85 ? 13.653 -4.493 -12.611 1.00 86.88 85 ILE A C 1
ATOM 689 O O . ILE A 1 85 ? 14.205 -4.140 -11.567 1.00 86.88 85 ILE A O 1
ATOM 693 N N . GLU A 1 86 ? 13.972 -5.649 -13.203 1.00 87.62 86 GLU A N 1
ATOM 694 C CA . GLU A 1 86 ? 15.006 -6.545 -12.668 1.00 87.62 86 GLU A CA 1
ATOM 695 C C . GLU A 1 86 ? 16.393 -5.897 -12.633 1.00 87.62 86 GLU A C 1
ATOM 697 O O . GLU A 1 86 ? 17.145 -6.110 -11.682 1.00 87.62 86 GLU A O 1
ATOM 702 N N . ALA A 1 87 ? 16.754 -5.119 -13.654 1.00 86.31 87 ALA A N 1
ATOM 703 C CA . ALA A 1 87 ? 18.027 -4.410 -13.693 1.00 86.31 87 ALA A CA 1
ATOM 704 C C . ALA A 1 87 ? 18.117 -3.358 -12.577 1.00 86.31 87 ALA A C 1
ATOM 706 O O . ALA A 1 87 ? 19.154 -3.273 -11.921 1.00 86.31 87 ALA A O 1
ATOM 707 N N . LEU A 1 88 ? 17.030 -2.620 -12.315 1.00 86.88 88 LEU A N 1
ATOM 708 C CA . LEU A 1 88 ? 16.945 -1.671 -11.195 1.00 86.88 88 LEU A CA 1
ATOM 709 C C . LEU A 1 88 ? 17.072 -2.390 -9.844 1.00 86.88 88 LEU A C 1
ATOM 711 O O . LEU A 1 88 ? 17.897 -2.005 -9.016 1.00 86.88 88 LEU A O 1
ATOM 715 N N . LYS A 1 89 ? 16.360 -3.511 -9.672 1.00 88.50 89 LYS A N 1
ATOM 716 C CA . LYS A 1 89 ? 16.479 -4.379 -8.489 1.00 88.50 89 LYS A CA 1
ATOM 717 C C . LYS A 1 89 ? 17.917 -4.876 -8.285 1.00 88.50 89 LYS A C 1
ATOM 719 O O . LYS A 1 89 ? 18.434 -4.805 -7.174 1.00 88.50 89 LYS A O 1
ATOM 724 N N . ARG A 1 90 ? 18.597 -5.340 -9.344 1.00 88.19 90 ARG A N 1
ATOM 725 C CA . ARG A 1 90 ? 20.003 -5.799 -9.283 1.00 88.19 90 ARG A CA 1
ATOM 726 C C . ARG A 1 90 ? 20.992 -4.669 -8.990 1.00 88.19 90 ARG A C 1
ATOM 728 O O . ARG A 1 90 ? 22.026 -4.931 -8.386 1.00 88.19 90 ARG A O 1
ATOM 735 N N . ALA A 1 91 ? 20.682 -3.441 -9.398 1.00 87.00 91 ALA A N 1
ATOM 736 C CA . ALA A 1 91 ? 21.472 -2.257 -9.070 1.00 87.00 91 ALA A CA 1
ATOM 737 C C . ALA A 1 91 ? 21.261 -1.770 -7.621 1.00 87.00 91 ALA A C 1
ATOM 739 O O . ALA A 1 91 ? 21.978 -0.878 -7.175 1.00 87.00 91 ALA A O 1
ATOM 740 N N . GLY A 1 92 ? 20.298 -2.345 -6.888 1.00 85.00 92 GLY A N 1
ATOM 741 C CA . GLY A 1 92 ? 19.928 -1.933 -5.531 1.00 85.00 92 GLY A CA 1
ATOM 742 C C . GLY A 1 92 ? 18.957 -0.749 -5.478 1.00 85.00 92 GLY A C 1
ATOM 743 O O . GLY A 1 92 ? 18.591 -0.315 -4.387 1.00 85.00 92 GLY A O 1
ATOM 744 N N . ASP A 1 93 ? 18.502 -0.244 -6.628 1.00 88.88 93 ASP A N 1
ATOM 745 C CA . ASP A 1 93 ? 17.532 0.850 -6.715 1.00 88.88 93 ASP A CA 1
ATOM 746 C C . ASP A 1 93 ? 16.095 0.314 -6.624 1.00 88.88 93 ASP A C 1
ATOM 748 O O . ASP A 1 93 ? 15.354 0.220 -7.607 1.00 88.88 93 ASP A O 1
ATOM 752 N N . TRP A 1 94 ? 15.707 -0.089 -5.413 1.00 88.88 94 TRP A N 1
ATOM 753 C CA . TRP A 1 94 ? 14.370 -0.615 -5.128 1.00 88.88 94 TRP A CA 1
ATOM 754 C C . TRP A 1 94 ? 13.269 0.424 -5.333 1.00 88.88 94 TRP A C 1
ATOM 756 O O . TRP A 1 94 ? 12.197 0.085 -5.830 1.00 88.88 94 TRP A O 1
ATOM 766 N N . MET A 1 95 ? 13.531 1.684 -4.979 1.00 88.88 95 MET A N 1
ATOM 767 C CA . MET A 1 95 ? 12.550 2.759 -5.133 1.00 88.88 95 MET A CA 1
ATOM 768 C C . MET A 1 95 ? 12.319 3.081 -6.608 1.00 88.88 95 MET A C 1
ATOM 770 O O . MET A 1 95 ? 11.167 3.200 -7.016 1.00 88.88 95 MET A O 1
ATOM 774 N N . GLY A 1 96 ? 13.378 3.135 -7.425 1.00 87.88 96 GLY A N 1
ATOM 775 C CA . GLY A 1 96 ? 13.249 3.281 -8.874 1.00 87.88 96 GLY A CA 1
ATOM 776 C C . GLY A 1 96 ? 12.539 2.091 -9.520 1.00 87.88 96 GLY A C 1
ATOM 777 O O . GLY A 1 96 ? 11.694 2.281 -10.395 1.00 87.88 96 GLY A O 1
ATOM 778 N N . ALA A 1 97 ? 12.821 0.864 -9.065 1.00 89.94 97 ALA A N 1
ATOM 779 C CA . ALA A 1 97 ? 12.114 -0.335 -9.517 1.00 89.94 97 ALA A CA 1
ATOM 780 C C . ALA A 1 97 ? 10.605 -0.258 -9.216 1.00 89.94 97 ALA A C 1
ATOM 782 O O . ALA A 1 97 ? 9.788 -0.559 -10.089 1.00 89.94 97 ALA A O 1
ATOM 783 N N . MET A 1 98 ? 10.244 0.179 -8.005 1.00 88.75 98 MET A N 1
ATOM 784 C CA . MET A 1 98 ? 8.856 0.341 -7.572 1.00 88.75 98 MET A CA 1
ATOM 785 C C . MET A 1 98 ? 8.131 1.455 -8.314 1.00 88.75 98 MET A C 1
ATOM 787 O O . MET A 1 98 ? 7.080 1.204 -8.895 1.00 88.75 98 MET A O 1
ATOM 791 N N . ASP A 1 99 ? 8.706 2.656 -8.357 1.00 88.06 99 ASP A N 1
ATOM 792 C CA . ASP A 1 99 ? 8.152 3.801 -9.086 1.00 88.06 99 ASP A CA 1
ATOM 793 C C . ASP A 1 99 ? 7.922 3.456 -10.564 1.00 88.06 99 ASP A C 1
ATOM 795 O O . ASP A 1 99 ? 6.870 3.757 -11.130 1.00 88.06 99 ASP A O 1
ATOM 799 N N . MET A 1 100 ? 8.863 2.736 -11.181 1.00 86.56 100 MET A N 1
ATOM 800 C CA . MET A 1 100 ? 8.712 2.286 -12.558 1.00 86.56 100 MET A CA 1
ATOM 801 C C . MET A 1 100 ? 7.560 1.292 -12.719 1.00 86.56 100 MET A C 1
ATOM 803 O O . MET A 1 100 ? 6.766 1.405 -13.654 1.00 86.56 100 MET A O 1
ATOM 807 N N . ALA A 1 101 ? 7.448 0.322 -11.814 1.00 88.12 101 ALA A N 1
ATOM 808 C CA . ALA A 1 101 ? 6.376 -0.659 -11.856 1.00 88.12 101 ALA A CA 1
ATOM 809 C C . ALA A 1 101 ? 4.994 -0.002 -11.639 1.00 88.12 101 ALA A C 1
ATOM 811 O O . ALA A 1 101 ? 4.039 -0.353 -12.337 1.00 88.12 101 ALA A O 1
ATOM 812 N N . MET A 1 102 ? 4.905 1.001 -10.760 1.00 87.88 102 MET A N 1
ATOM 813 C CA . MET A 1 102 ? 3.687 1.786 -10.515 1.00 87.88 102 MET A CA 1
ATOM 814 C C . MET A 1 102 ? 3.294 2.634 -11.721 1.00 87.88 102 MET A C 1
ATOM 816 O O . MET A 1 102 ? 2.157 2.570 -12.181 1.00 87.88 102 MET A O 1
ATOM 820 N N . LYS A 1 103 ? 4.256 3.331 -12.334 1.00 87.06 103 LYS A N 1
ATOM 821 C CA . LYS A 1 103 ? 4.023 4.076 -13.580 1.00 87.06 103 LYS A CA 1
ATOM 822 C C . LYS A 1 103 ? 3.457 3.184 -14.680 1.00 87.06 103 LYS A C 1
ATOM 824 O O . LYS A 1 103 ? 2.554 3.602 -15.402 1.00 87.06 103 LYS A O 1
ATOM 829 N N . LEU A 1 104 ? 3.943 1.949 -14.806 1.00 85.88 104 LEU A N 1
ATOM 830 C CA . LEU A 1 104 ? 3.388 1.008 -15.781 1.00 85.88 104 LEU A CA 1
ATOM 831 C C . LEU A 1 104 ? 1.970 0.565 -15.429 1.00 85.88 104 LEU A C 1
ATOM 833 O O . LEU A 1 104 ? 1.146 0.444 -16.335 1.00 85.88 104 LEU A O 1
ATOM 837 N N . TYR A 1 105 ? 1.685 0.343 -14.146 1.00 86.69 105 TYR A N 1
ATOM 838 C CA . TYR A 1 105 ? 0.347 0.002 -13.660 1.00 86.69 105 TYR A CA 1
ATOM 839 C C . TYR A 1 105 ? -0.684 1.105 -13.955 1.00 86.69 105 TYR A C 1
ATOM 841 O O . TYR A 1 105 ? -1.820 0.814 -14.350 1.00 86.69 105 TYR A O 1
ATOM 849 N N . ASP A 1 106 ? -0.255 2.365 -13.862 1.00 85.75 106 ASP A N 1
ATOM 850 C CA . ASP A 1 106 ? -1.056 3.552 -14.184 1.00 85.75 106 ASP A CA 1
ATOM 851 C C . ASP A 1 106 ? -1.192 3.806 -15.694 1.00 85.75 106 ASP A C 1
ATOM 853 O O . ASP A 1 106 ? -1.957 4.668 -16.126 1.00 85.75 106 ASP A O 1
ATOM 857 N N . GLY A 1 107 ? -0.482 3.035 -16.524 1.00 80.38 107 GLY A N 1
ATOM 858 C CA . GLY A 1 107 ? -0.525 3.154 -17.980 1.00 80.38 107 GLY A CA 1
ATOM 859 C C . GLY A 1 107 ? 0.502 4.117 -18.574 1.00 80.38 107 GLY A C 1
ATOM 860 O O . GLY A 1 107 ? 0.456 4.405 -19.773 1.00 80.38 107 GLY A O 1
ATOM 861 N N . HIS A 1 108 ? 1.469 4.595 -17.791 1.00 78.94 108 HIS A N 1
ATOM 862 C CA . HIS A 1 108 ? 2.597 5.377 -18.292 1.00 78.94 108 HIS A CA 1
ATOM 863 C C . HIS A 1 108 ? 3.635 4.464 -18.966 1.00 78.94 108 HIS A C 1
ATOM 865 O O . HIS A 1 108 ? 4.692 4.153 -18.423 1.00 78.94 108 HIS A O 1
ATOM 871 N N . THR A 1 109 ? 3.349 4.042 -20.200 1.00 66.31 109 THR A N 1
ATOM 872 C CA . THR A 1 109 ? 4.161 3.074 -20.967 1.00 66.31 109 THR A CA 1
ATOM 873 C C . THR A 1 109 ? 5.252 3.709 -21.843 1.00 66.31 109 THR A C 1
ATOM 875 O O . THR A 1 109 ? 5.671 3.127 -22.849 1.00 66.31 109 THR A O 1
ATOM 878 N N . GLN A 1 110 ? 5.693 4.934 -21.545 1.00 63.41 110 GLN A N 1
ATOM 879 C CA . GLN A 1 110 ? 6.606 5.664 -22.430 1.00 63.41 110 GLN A CA 1
ATOM 880 C C . GLN A 1 110 ? 7.995 5.013 -22.488 1.00 63.41 110 GLN A C 1
ATOM 882 O O . GLN A 1 110 ? 8.672 4.859 -21.477 1.00 63.41 110 GLN A O 1
ATOM 887 N N . GLY A 1 111 ? 8.444 4.666 -23.699 1.00 61.25 111 GLY A N 1
ATOM 888 C CA . GLY A 1 111 ? 9.802 4.162 -23.938 1.00 61.25 111 GLY A CA 1
ATOM 889 C C . GLY A 1 111 ? 10.045 2.717 -23.493 1.00 61.25 111 GLY A C 1
ATOM 890 O O . GLY A 1 111 ? 11.202 2.331 -23.328 1.00 61.25 111 GLY A O 1
ATOM 891 N N . VAL A 1 112 ? 8.979 1.932 -23.311 1.00 67.38 112 VAL A N 1
ATOM 892 C CA . VAL A 1 112 ? 9.049 0.556 -22.814 1.00 67.38 112 VAL A CA 1
ATOM 893 C C . VAL A 1 112 ? 8.584 -0.445 -23.877 1.00 67.38 112 VAL A C 1
ATOM 895 O O . VAL A 1 112 ? 7.663 -0.174 -24.649 1.00 67.38 112 VAL A O 1
ATOM 898 N N . VAL A 1 113 ? 9.259 -1.594 -23.946 1.00 70.06 113 VAL A N 1
ATOM 899 C CA . VAL A 1 113 ? 9.032 -2.656 -24.939 1.00 70.06 113 VAL A CA 1
ATOM 900 C C . VAL A 1 113 ? 8.318 -3.850 -24.284 1.00 70.06 113 VAL A C 1
ATOM 902 O O . VAL A 1 113 ? 8.441 -4.064 -23.078 1.00 70.06 113 VAL A O 1
ATOM 905 N N . ASP A 1 114 ? 7.564 -4.614 -25.081 1.00 71.25 114 ASP A N 1
ATOM 906 C CA . ASP A 1 114 ? 6.842 -5.842 -24.692 1.00 71.25 114 ASP A CA 1
ATOM 907 C C . ASP A 1 114 ? 5.698 -5.669 -23.675 1.00 71.25 114 ASP A C 1
ATOM 909 O O . ASP A 1 114 ? 5.385 -6.573 -22.897 1.00 71.25 114 ASP A O 1
ATOM 913 N N . LEU A 1 115 ? 5.035 -4.510 -23.693 1.00 75.75 115 LEU A N 1
ATOM 914 C CA . LEU A 1 115 ? 3.785 -4.303 -22.962 1.00 75.75 115 LEU A CA 1
ATOM 915 C C . LEU A 1 115 ? 2.569 -4.775 -23.777 1.00 75.75 115 LEU A C 1
ATOM 917 O O . LEU A 1 115 ? 2.527 -4.578 -24.999 1.00 75.75 115 LEU A O 1
ATOM 921 N N . PRO A 1 116 ? 1.558 -5.366 -23.115 1.00 77.50 116 PRO A N 1
ATOM 922 C CA . PRO A 1 116 ? 0.247 -5.591 -23.713 1.00 77.50 116 PRO A CA 1
ATOM 923 C C . PRO A 1 116 ? -0.396 -4.297 -24.240 1.00 77.50 116 PRO A C 1
ATOM 925 O O . PRO A 1 116 ? 0.005 -3.188 -23.895 1.00 77.50 116 PRO A O 1
ATOM 928 N N . ARG A 1 117 ? -1.398 -4.428 -25.119 1.00 73.94 117 ARG A N 1
ATOM 929 C CA . ARG A 1 117 ? -2.000 -3.275 -25.819 1.00 73.94 117 ARG A CA 1
ATOM 930 C C . ARG A 1 117 ? -3.066 -2.537 -25.008 1.00 73.94 117 ARG A C 1
ATOM 932 O O . ARG A 1 117 ? -3.356 -1.391 -25.332 1.00 73.94 117 ARG A O 1
ATOM 939 N N . THR A 1 118 ? -3.677 -3.191 -24.021 1.00 80.94 118 THR A N 1
ATOM 940 C CA . THR A 1 118 ? -4.746 -2.612 -23.193 1.00 80.94 118 THR A CA 1
ATOM 941 C C . THR A 1 118 ? -4.271 -2.448 -21.759 1.00 80.94 118 THR A C 1
ATOM 943 O O . THR A 1 118 ? -3.469 -3.245 -21.280 1.00 80.94 118 THR A O 1
ATOM 946 N N . LEU A 1 119 ? -4.786 -1.434 -21.062 1.00 81.62 119 LEU A N 1
ATOM 947 C CA . LEU A 1 119 ? -4.416 -1.168 -19.671 1.00 81.62 119 LEU A CA 1
ATOM 948 C C . LEU A 1 119 ? -4.756 -2.343 -18.751 1.00 81.62 119 LEU A C 1
ATOM 950 O O . LEU A 1 119 ? -3.941 -2.697 -17.910 1.00 81.62 119 LEU A O 1
ATOM 954 N N . ASP A 1 120 ? -5.890 -3.008 -18.961 1.00 84.38 120 ASP A N 1
ATOM 955 C CA . ASP A 1 120 ? -6.284 -4.148 -18.125 1.00 84.38 120 ASP A CA 1
ATOM 956 C C . ASP A 1 120 ? -5.318 -5.328 -18.280 1.00 84.38 120 ASP A C 1
ATOM 958 O O . ASP A 1 120 ? -4.861 -5.889 -17.289 1.00 84.38 120 ASP A O 1
ATOM 962 N N . SER A 1 121 ? -4.897 -5.637 -19.512 1.00 84.75 121 SER A N 1
ATOM 963 C CA . SER A 1 121 ? -3.914 -6.704 -19.742 1.00 84.75 121 SER A CA 1
ATOM 964 C C . SER A 1 121 ? -2.510 -6.328 -19.261 1.00 84.75 121 SER A C 1
ATOM 966 O O . SER A 1 121 ? -1.759 -7.201 -18.827 1.00 84.75 121 SER A O 1
ATOM 968 N N . ILE A 1 122 ? -2.148 -5.037 -19.295 1.00 84.50 122 ILE A N 1
ATOM 969 C CA . ILE A 1 122 ? -0.926 -4.528 -18.657 1.00 84.50 122 ILE A CA 1
ATOM 970 C C . ILE A 1 122 ? -1.001 -4.761 -17.144 1.00 84.50 122 ILE A C 1
ATOM 972 O O . ILE A 1 122 ? -0.081 -5.349 -16.578 1.00 84.50 122 ILE A O 1
ATOM 976 N N . ARG A 1 123 ? -2.097 -4.349 -16.498 1.00 87.56 123 ARG A N 1
ATOM 977 C CA . ARG A 1 123 ? -2.302 -4.514 -15.054 1.00 87.56 123 ARG A CA 1
ATOM 978 C C . ARG A 1 123 ? -2.227 -5.980 -14.651 1.00 87.56 123 ARG A C 1
ATOM 980 O O . ARG A 1 123 ? -1.444 -6.307 -13.765 1.00 87.56 123 ARG A O 1
ATOM 987 N N . GLU A 1 124 ? -2.933 -6.868 -15.349 1.00 87.06 124 GLU A N 1
ATOM 988 C CA . GLU A 1 124 ? -2.880 -8.316 -15.102 1.00 87.06 124 GLU A CA 1
ATOM 989 C C . GLU A 1 124 ? -1.463 -8.890 -15.242 1.00 87.06 124 GLU A C 1
ATOM 991 O O . GLU A 1 124 ? -1.030 -9.691 -14.413 1.00 87.06 124 GLU A O 1
ATOM 996 N N . ALA A 1 125 ? -0.711 -8.467 -16.262 1.00 86.25 125 ALA A N 1
ATOM 997 C CA . ALA A 1 125 ? 0.640 -8.969 -16.506 1.00 86.25 125 ALA A CA 1
ATOM 998 C C . ALA A 1 125 ? 1.670 -8.466 -15.481 1.00 86.25 125 ALA A C 1
ATOM 1000 O O . ALA A 1 125 ? 2.622 -9.185 -15.162 1.00 86.25 125 ALA A O 1
ATOM 1001 N N . ILE A 1 126 ? 1.508 -7.232 -14.997 1.00 87.88 126 ILE A N 1
ATOM 1002 C CA . ILE A 1 126 ? 2.445 -6.574 -14.078 1.00 87.88 126 ILE A CA 1
ATOM 1003 C C . ILE A 1 126 ? 2.124 -6.909 -12.618 1.00 87.88 126 ILE A C 1
ATOM 1005 O O . ILE A 1 126 ? 3.041 -6.982 -11.801 1.00 87.88 126 ILE A O 1
ATOM 1009 N N . MET A 1 127 ? 0.861 -7.185 -12.285 1.00 88.62 127 MET A N 1
ATOM 1010 C CA . MET A 1 127 ? 0.427 -7.449 -10.913 1.00 88.62 127 MET A CA 1
ATOM 1011 C C . MET A 1 127 ? 1.244 -8.494 -10.147 1.00 88.62 127 MET A C 1
ATOM 1013 O O . MET A 1 127 ? 1.716 -8.161 -9.059 1.00 88.62 127 MET A O 1
ATOM 1017 N N . PRO A 1 128 ? 1.479 -9.717 -10.659 1.00 89.25 128 PRO A N 1
ATOM 1018 C CA . PRO A 1 128 ? 2.275 -10.697 -9.919 1.00 89.25 128 PRO A CA 1
ATOM 1019 C C . PRO A 1 128 ? 3.697 -10.191 -9.645 1.00 89.25 128 PRO A C 1
ATOM 1021 O O . PRO A 1 128 ? 4.254 -10.461 -8.584 1.00 89.25 128 PRO A O 1
ATOM 1024 N N . TYR A 1 129 ? 4.257 -9.401 -10.564 1.00 87.25 129 TYR A N 1
ATOM 1025 C CA . TYR A 1 129 ? 5.593 -8.838 -10.427 1.00 87.25 129 TYR A CA 1
ATOM 1026 C C . TYR A 1 129 ? 5.640 -7.693 -9.404 1.00 87.25 129 TYR A C 1
ATOM 1028 O O . TYR A 1 129 ? 6.570 -7.635 -8.606 1.00 87.25 129 TYR A O 1
ATOM 1036 N N . LEU A 1 130 ? 4.636 -6.808 -9.378 1.00 88.81 130 LEU A N 1
ATOM 1037 C CA . LEU A 1 130 ? 4.504 -5.755 -8.357 1.00 88.81 130 LEU A CA 1
ATOM 1038 C C . LEU A 1 130 ? 4.454 -6.352 -6.949 1.00 88.81 130 LEU A C 1
ATOM 1040 O O . LEU A 1 130 ? 5.161 -5.898 -6.051 1.00 88.81 130 LEU A O 1
ATOM 1044 N N . VAL A 1 131 ? 3.648 -7.400 -6.778 1.00 91.38 131 VAL A N 1
ATOM 1045 C CA . VAL A 1 131 ? 3.512 -8.105 -5.500 1.00 91.38 131 VAL A CA 1
ATOM 1046 C C . VAL A 1 131 ? 4.833 -8.759 -5.104 1.00 91.38 131 VAL A C 1
ATOM 1048 O O . VAL A 1 131 ? 5.296 -8.578 -3.979 1.00 91.38 131 VAL A O 1
ATOM 1051 N N . GLU A 1 132 ? 5.485 -9.475 -6.022 1.00 91.44 132 GLU A N 1
ATOM 1052 C CA . GLU A 1 132 ? 6.791 -10.086 -5.759 1.00 91.44 132 GLU A CA 1
ATOM 1053 C C . GLU A 1 132 ? 7.853 -9.036 -5.400 1.00 91.44 132 GLU A C 1
ATOM 1055 O O . GLU A 1 132 ? 8.649 -9.245 -4.478 1.00 91.44 132 GLU A O 1
ATOM 1060 N N . LEU A 1 133 ? 7.859 -7.897 -6.097 1.00 91.12 133 LEU A N 1
ATOM 1061 C CA . LEU A 1 133 ? 8.783 -6.795 -5.853 1.00 91.12 133 LEU A CA 1
ATOM 1062 C C . LEU A 1 133 ? 8.578 -6.204 -4.454 1.00 91.12 133 LEU A C 1
ATOM 1064 O O . LEU A 1 133 ? 9.563 -5.998 -3.743 1.00 91.12 133 LEU A O 1
ATOM 1068 N N . LEU A 1 134 ? 7.326 -6.023 -4.025 1.00 91.62 134 LEU A N 1
ATOM 1069 C CA . LEU A 1 134 ? 6.986 -5.546 -2.682 1.00 91.62 134 LEU A CA 1
ATOM 1070 C C . LEU A 1 134 ? 7.438 -6.510 -1.598 1.00 91.62 134 LEU A C 1
ATOM 1072 O O . LEU A 1 134 ? 8.122 -6.115 -0.654 1.00 91.62 134 LEU A O 1
ATOM 1076 N N . LEU A 1 135 ? 7.099 -7.787 -1.745 1.00 91.75 135 LEU A N 1
ATOM 1077 C CA . LEU A 1 135 ? 7.468 -8.798 -0.760 1.00 91.75 135 LEU A CA 1
ATOM 1078 C C . LEU A 1 135 ? 8.987 -8.999 -0.700 1.00 91.75 135 LEU A C 1
ATOM 1080 O O . LEU A 1 135 ? 9.530 -9.193 0.390 1.00 91.75 135 LEU A O 1
ATOM 1084 N N . SER A 1 136 ? 9.668 -8.902 -1.846 1.00 91.88 136 SER A N 1
ATOM 1085 C CA . SER A 1 136 ? 11.132 -8.916 -1.924 1.00 91.88 136 SER A CA 1
ATOM 1086 C C . SER A 1 136 ? 11.743 -7.713 -1.212 1.00 91.88 136 SER A C 1
ATOM 1088 O O . SER A 1 136 ? 12.707 -7.885 -0.474 1.00 91.88 136 SER A O 1
ATOM 1090 N N . TYR A 1 137 ? 11.186 -6.514 -1.406 1.00 90.94 137 TYR A N 1
ATOM 1091 C CA . TYR A 1 137 ? 11.649 -5.291 -0.751 1.00 90.94 137 TYR A CA 1
ATOM 1092 C C . TYR A 1 137 ? 11.490 -5.376 0.771 1.00 90.94 137 TYR A C 1
ATOM 1094 O O . TYR A 1 137 ? 12.458 -5.167 1.499 1.00 90.94 137 TYR A O 1
ATOM 1102 N N . ILE A 1 138 ? 10.308 -5.774 1.258 1.00 90.38 138 ILE A N 1
ATOM 1103 C CA . ILE A 1 138 ? 10.057 -5.954 2.697 1.00 90.38 138 ILE A CA 1
ATOM 1104 C C . ILE A 1 138 ? 11.014 -6.998 3.282 1.00 90.38 138 ILE A C 1
ATOM 1106 O O . ILE A 1 138 ? 11.590 -6.774 4.344 1.00 90.38 138 ILE A O 1
ATOM 1110 N N . GLY A 1 139 ? 11.210 -8.126 2.589 1.00 88.88 139 GLY A N 1
ATOM 1111 C CA . GLY A 1 139 ? 12.145 -9.170 3.013 1.00 88.88 139 GLY A CA 1
ATOM 1112 C C . GLY A 1 139 ? 13.586 -8.668 3.085 1.00 88.88 139 GLY A C 1
ATOM 1113 O O . GLY A 1 139 ? 14.234 -8.833 4.114 1.00 88.88 139 GLY A O 1
ATOM 1114 N N . TYR A 1 140 ? 14.050 -7.991 2.033 1.00 88.38 140 TYR A N 1
ATOM 1115 C CA . TYR A 1 140 ? 15.391 -7.417 1.956 1.00 88.38 140 TYR A CA 1
ATOM 1116 C C . TYR A 1 140 ? 15.650 -6.413 3.085 1.00 88.38 140 TYR A C 1
ATOM 1118 O O . TYR A 1 140 ? 16.677 -6.490 3.759 1.00 88.38 140 TYR A O 1
ATOM 1126 N N . VAL A 1 141 ? 14.712 -5.493 3.332 1.00 86.81 141 VAL A N 1
ATOM 1127 C CA . VAL A 1 141 ? 14.884 -4.496 4.394 1.00 86.81 141 VAL A CA 1
ATOM 1128 C C . VAL A 1 141 ? 14.765 -5.133 5.780 1.00 86.81 141 VAL A C 1
ATOM 1130 O O . VAL A 1 141 ? 15.532 -4.780 6.669 1.00 86.81 141 VAL A O 1
ATOM 1133 N N . SER A 1 142 ? 13.869 -6.102 5.976 1.00 85.25 142 SER A N 1
ATOM 1134 C CA . SER A 1 142 ? 13.757 -6.823 7.250 1.00 85.25 142 SER A CA 1
ATOM 1135 C C . SER A 1 142 ? 15.040 -7.592 7.587 1.00 85.25 142 SER A C 1
ATOM 1137 O O . SER A 1 142 ? 15.520 -7.519 8.721 1.00 85.25 142 SER A O 1
ATOM 1139 N N . GLU A 1 143 ? 15.644 -8.257 6.599 1.00 86.06 143 GLU A N 1
ATOM 1140 C CA . GLU A 1 143 ? 16.934 -8.935 6.745 1.00 86.06 143 GLU A CA 1
ATOM 1141 C C . GLU A 1 143 ? 18.056 -7.935 7.050 1.00 86.06 143 GLU A C 1
ATOM 1143 O O . GLU A 1 143 ? 18.816 -8.127 8.001 1.00 86.06 143 GLU A O 1
ATOM 1148 N N . TYR A 1 144 ? 18.108 -6.818 6.320 1.00 84.75 144 TYR A N 1
ATOM 1149 C CA . TYR A 1 144 ? 19.069 -5.748 6.580 1.00 84.75 144 TYR A CA 1
ATOM 1150 C C . TYR A 1 144 ? 18.947 -5.188 8.005 1.00 84.75 144 TYR A C 1
ATOM 1152 O O . TYR A 1 144 ? 19.955 -5.068 8.702 1.00 84.75 144 TYR A O 1
ATOM 1160 N N . ILE A 1 145 ? 17.725 -4.897 8.468 1.00 82.25 145 ILE A N 1
ATOM 1161 C CA . ILE A 1 145 ? 17.468 -4.407 9.831 1.00 82.25 145 ILE A CA 1
ATOM 1162 C C . ILE A 1 145 ? 17.914 -5.452 10.862 1.00 82.25 145 ILE A C 1
ATOM 1164 O O . ILE A 1 145 ? 18.585 -5.106 11.834 1.00 82.25 145 ILE A O 1
ATOM 1168 N N . SER A 1 146 ? 17.593 -6.732 10.647 1.00 81.12 146 SER A N 1
ATOM 1169 C CA . SER A 1 146 ? 18.000 -7.818 11.547 1.00 81.12 146 SER A CA 1
ATOM 1170 C C . SER A 1 146 ? 19.526 -7.929 11.668 1.00 81.12 146 SER A C 1
ATOM 1172 O O . SER A 1 146 ? 20.051 -8.029 12.782 1.00 81.12 146 SER A O 1
ATOM 1174 N N . ILE A 1 147 ? 20.251 -7.840 10.549 1.00 81.75 147 ILE A N 1
ATOM 1175 C CA . ILE A 1 147 ? 21.720 -7.893 10.525 1.00 81.75 147 ILE A CA 1
ATOM 1176 C C . ILE A 1 147 ? 22.326 -6.650 11.187 1.00 81.75 147 ILE A C 1
ATOM 1178 O O . ILE A 1 147 ? 23.230 -6.776 12.017 1.00 81.75 147 ILE A O 1
ATOM 1182 N N . ALA A 1 148 ? 21.835 -5.456 10.846 1.00 78.31 148 ALA A N 1
ATOM 1183 C CA . ALA A 1 148 ? 22.331 -4.201 11.402 1.00 78.31 148 ALA A CA 1
ATOM 1184 C C . ALA A 1 148 ? 22.214 -4.193 12.934 1.00 78.31 148 ALA A C 1
ATOM 1186 O O . ALA A 1 148 ? 23.208 -3.963 13.621 1.00 78.31 148 ALA A O 1
ATOM 1187 N N . LEU A 1 149 ? 21.044 -4.555 13.469 1.00 72.56 149 LEU A N 1
ATOM 1188 C CA . LEU A 1 149 ? 20.796 -4.611 14.914 1.00 72.56 149 LEU A CA 1
ATOM 1189 C C . LEU A 1 149 ? 21.638 -5.686 15.617 1.00 72.56 149 LEU A C 1
ATOM 1191 O O . LEU A 1 149 ? 22.159 -5.446 16.707 1.00 72.56 149 LEU A O 1
ATOM 1195 N N . SER A 1 150 ? 21.849 -6.840 14.975 1.00 69.88 150 SER A N 1
ATOM 1196 C CA . SER A 1 150 ? 22.703 -7.906 15.521 1.00 69.88 150 SER A CA 1
ATOM 1197 C C . SER A 1 150 ? 24.143 -7.427 15.745 1.00 69.88 150 SER A C 1
ATOM 1199 O O . SER A 1 150 ? 24.750 -7.740 16.769 1.00 69.88 150 SER A O 1
ATOM 1201 N N . ASN A 1 151 ? 24.675 -6.588 14.853 1.00 63.00 151 ASN A N 1
ATOM 1202 C CA . ASN A 1 151 ? 26.032 -6.049 14.983 1.00 63.00 151 ASN A CA 1
ATOM 1203 C C . ASN A 1 151 ? 26.187 -5.047 16.143 1.00 63.00 151 ASN A C 1
ATOM 1205 O O . ASN A 1 151 ? 27.289 -4.899 16.676 1.00 63.00 151 ASN A O 1
ATOM 1209 N N . HIS A 1 152 ? 25.104 -4.390 16.570 1.00 58.03 152 HIS A N 1
ATOM 1210 C CA . HIS A 1 152 ? 25.124 -3.463 17.708 1.00 58.03 152 HIS A CA 1
ATOM 1211 C C . HIS A 1 152 ? 25.137 -4.179 19.067 1.00 58.03 152 HIS A C 1
ATOM 1213 O O . HIS A 1 152 ? 25.764 -3.687 20.004 1.00 58.03 152 HIS A O 1
ATOM 1219 N N . THR A 1 153 ? 24.554 -5.378 19.168 1.00 54.28 153 THR A N 1
ATOM 1220 C CA . THR A 1 153 ? 24.538 -6.169 20.419 1.00 54.28 153 THR A CA 1
ATOM 1221 C C . THR A 1 153 ? 25.895 -6.776 20.822 1.00 54.28 153 THR A C 1
ATOM 1223 O O . THR A 1 153 ? 26.048 -7.259 21.942 1.00 54.28 153 THR A O 1
ATOM 1226 N N . GLY A 1 154 ? 26.911 -6.727 19.948 1.00 52.09 154 GLY A N 1
ATOM 1227 C CA . GLY A 1 154 ? 28.221 -7.361 20.161 1.00 52.09 154 GLY A CA 1
ATOM 1228 C C . GLY A 1 154 ? 29.282 -6.534 20.909 1.00 52.09 154 GLY A C 1
ATOM 1229 O O . GLY A 1 154 ? 30.367 -7.055 21.172 1.00 52.09 154 GLY A O 1
ATOM 1230 N N . LYS A 1 155 ? 29.028 -5.263 21.257 1.00 50.34 155 LYS A N 1
ATOM 1231 C CA . LYS A 1 155 ? 29.990 -4.423 22.004 1.00 50.34 155 LYS A CA 1
ATOM 1232 C C . LYS A 1 155 ? 29.552 -4.235 23.456 1.00 50.34 155 LYS A C 1
ATOM 1234 O O . LYS A 1 155 ? 28.758 -3.361 23.774 1.00 50.34 155 LYS A O 1
ATOM 1239 N N . GLY A 1 156 ? 30.103 -5.075 24.331 1.00 49.72 156 GLY A N 1
ATOM 1240 C CA . GLY A 1 156 ? 29.871 -5.038 25.773 1.00 49.72 156 GLY A CA 1
ATOM 1241 C C . GLY A 1 156 ? 30.431 -3.795 26.472 1.00 49.72 156 GLY A C 1
ATOM 1242 O O . GLY A 1 156 ? 31.525 -3.324 26.159 1.00 49.72 156 GLY A O 1
ATOM 1243 N N . GLY A 1 157 ? 29.694 -3.327 27.482 1.00 43.09 157 GLY A N 1
ATOM 1244 C CA . GLY A 1 157 ? 30.169 -2.363 28.471 1.00 43.09 157 GLY A CA 1
ATOM 1245 C C . GLY A 1 157 ? 29.062 -1.817 29.381 1.00 43.09 157 GLY A C 1
ATOM 1246 O O . GLY A 1 157 ? 28.298 -0.969 28.954 1.00 43.09 157 GLY A O 1
ATOM 1247 N N . ALA A 1 158 ? 29.074 -2.256 30.647 1.00 45.94 158 ALA A N 1
ATOM 1248 C CA . ALA A 1 158 ? 28.421 -1.681 31.836 1.00 45.94 158 ALA A CA 1
ATOM 1249 C C . ALA A 1 158 ? 26.875 -1.696 31.938 1.00 45.94 158 ALA A C 1
ATOM 1251 O O . ALA A 1 158 ? 26.139 -1.169 31.114 1.00 45.94 158 ALA A O 1
ATOM 1252 N N . ALA A 1 159 ? 26.398 -2.259 33.054 1.00 52.78 159 ALA A N 1
ATOM 1253 C CA . ALA A 1 159 ? 25.004 -2.596 33.335 1.00 52.78 159 ALA A CA 1
ATOM 1254 C C . ALA A 1 159 ? 24.028 -1.414 33.538 1.00 52.78 159 ALA A C 1
ATOM 1256 O O . ALA A 1 159 ? 22.830 -1.651 33.627 1.00 52.78 159 ALA A O 1
ATOM 1257 N N . ASP A 1 160 ? 24.511 -0.169 33.574 1.00 49.69 160 ASP A N 1
ATOM 1258 C CA . ASP A 1 160 ? 23.684 1.030 33.814 1.00 49.69 160 ASP A CA 1
ATOM 1259 C C . ASP A 1 160 ? 23.295 1.765 32.509 1.00 49.69 160 ASP A C 1
ATOM 1261 O O . ASP A 1 160 ? 22.355 2.550 32.483 1.00 49.69 160 ASP A O 1
ATOM 1265 N N . GLY A 1 161 ? 23.976 1.469 31.390 1.00 51.50 161 GLY A N 1
ATOM 1266 C CA . GLY A 1 161 ? 23.664 2.002 30.050 1.00 51.50 161 GLY A CA 1
ATOM 1267 C C . GLY A 1 161 ? 22.839 1.058 29.166 1.00 51.50 161 GLY A C 1
ATOM 1268 O O . GLY A 1 161 ? 22.493 1.412 28.042 1.00 51.50 161 GLY A O 1
ATOM 1269 N N . LEU A 1 162 ? 22.524 -0.146 29.657 1.00 52.78 162 LEU A N 1
ATOM 1270 C CA . LEU A 1 162 ? 21.798 -1.174 28.901 1.00 52.78 162 LEU A CA 1
ATOM 1271 C C . LEU A 1 162 ? 20.351 -0.766 28.603 1.00 52.78 162 LEU A C 1
ATOM 1273 O O . LEU A 1 162 ? 19.860 -1.064 27.526 1.00 52.78 162 LEU A O 1
ATOM 1277 N N . ILE A 1 163 ? 19.680 -0.069 29.524 1.00 55.91 163 ILE A N 1
ATOM 1278 C CA . ILE A 1 163 ? 18.256 0.274 29.384 1.00 55.91 163 ILE A CA 1
ATOM 1279 C C . ILE A 1 163 ? 18.061 1.384 28.338 1.00 55.91 163 ILE A C 1
ATOM 1281 O O . ILE A 1 163 ? 17.136 1.321 27.532 1.00 55.91 163 ILE A O 1
ATOM 1285 N N . ASP A 1 164 ? 18.954 2.378 28.318 1.00 56.00 164 ASP A N 1
ATOM 1286 C CA . ASP A 1 164 ? 18.883 3.505 27.377 1.00 56.00 164 ASP A CA 1
ATOM 1287 C C . ASP A 1 164 ? 19.351 3.105 25.970 1.00 56.00 164 ASP A C 1
ATOM 1289 O O . ASP A 1 164 ? 18.726 3.491 24.984 1.00 56.00 164 ASP A O 1
ATOM 1293 N N . ALA A 1 165 ? 20.390 2.267 25.870 1.00 58.75 165 ALA A N 1
ATOM 1294 C CA . ALA A 1 165 ? 20.851 1.730 24.591 1.00 58.75 165 ALA A CA 1
ATOM 1295 C C . ALA A 1 165 ? 19.833 0.759 23.965 1.00 58.75 165 ALA A C 1
ATOM 1297 O O . ALA A 1 165 ? 19.613 0.792 22.757 1.00 58.75 165 ALA A O 1
ATOM 1298 N N . ASP A 1 166 ? 19.177 -0.084 24.768 1.00 61.44 166 ASP A N 1
ATOM 1299 C CA . ASP A 1 166 ? 18.140 -0.997 24.273 1.00 61.44 166 ASP A CA 1
ATOM 1300 C C . ASP A 1 166 ? 16.898 -0.212 23.814 1.00 61.44 166 ASP A C 1
ATOM 1302 O O . ASP A 1 166 ? 16.368 -0.445 22.728 1.00 61.44 166 ASP A O 1
ATOM 1306 N N . ARG A 1 167 ? 16.499 0.833 24.555 1.00 64.50 167 ARG A N 1
ATOM 1307 C CA . ARG A 1 167 ? 15.394 1.720 24.156 1.00 64.50 167 ARG A CA 1
ATOM 1308 C C . ARG A 1 167 ? 15.697 2.519 22.883 1.00 64.50 167 ARG A C 1
ATOM 1310 O O . ARG A 1 167 ? 14.808 2.651 22.039 1.00 64.50 167 ARG A O 1
ATOM 1317 N N . SER A 1 168 ? 16.918 3.028 22.708 1.00 70.19 168 SER A N 1
ATOM 1318 C CA . SER A 1 168 ? 17.300 3.735 21.477 1.00 70.19 168 SER A CA 1
ATOM 1319 C C . SER A 1 168 ? 17.311 2.800 20.266 1.00 70.19 168 SER A C 1
ATOM 1321 O O . SER A 1 168 ? 16.796 3.164 19.212 1.00 70.19 168 SER A O 1
ATOM 1323 N N . LEU A 1 169 ? 17.812 1.570 20.424 1.00 70.12 169 LEU A N 1
ATOM 1324 C CA . LEU A 1 169 ? 17.835 0.566 19.353 1.00 70.12 169 LEU A CA 1
ATOM 1325 C C . LEU A 1 169 ? 16.428 0.094 18.960 1.00 70.12 169 LEU A C 1
ATOM 1327 O O . LEU A 1 169 ? 16.149 -0.097 17.775 1.00 70.12 169 LEU A O 1
ATOM 1331 N N . LEU A 1 170 ? 15.528 -0.070 19.934 1.00 70.00 170 LEU A N 1
ATOM 1332 C CA . LEU A 1 170 ? 14.119 -0.378 19.674 1.00 70.00 170 LEU A CA 1
ATOM 1333 C C . LEU A 1 170 ? 13.423 0.765 18.926 1.00 70.00 170 LEU A C 1
ATOM 1335 O O . LEU A 1 170 ? 12.702 0.504 17.967 1.00 70.00 170 LEU A O 1
ATOM 1339 N N . THR A 1 171 ? 13.705 2.015 19.297 1.00 74.44 171 THR A N 1
ATOM 1340 C CA . THR A 1 171 ? 13.141 3.197 18.622 1.00 74.44 171 THR A CA 1
ATOM 1341 C C . THR A 1 171 ? 13.642 3.299 17.176 1.00 74.44 171 THR A C 1
ATOM 1343 O O . THR A 1 171 ? 12.846 3.452 16.252 1.00 74.44 171 THR A O 1
ATOM 1346 N N . GLU A 1 172 ? 14.945 3.113 16.941 1.00 77.19 172 GLU A N 1
ATOM 1347 C CA . GLU A 1 172 ? 15.512 3.095 15.585 1.00 77.19 172 GLU A CA 1
ATOM 1348 C C . GLU A 1 172 ? 14.928 1.960 14.732 1.00 77.19 172 GLU A C 1
ATOM 1350 O O . GLU A 1 172 ? 14.610 2.159 13.556 1.00 77.19 172 GLU A O 1
ATOM 1355 N N . ARG A 1 173 ? 14.746 0.767 15.315 1.00 79.75 173 ARG A N 1
ATOM 1356 C CA . ARG A 1 173 ? 14.087 -0.364 14.649 1.00 79.75 173 ARG A CA 1
ATOM 1357 C C . ARG A 1 173 ? 12.662 0.001 14.238 1.00 79.75 173 ARG A C 1
ATOM 1359 O O . ARG A 1 173 ? 12.290 -0.233 13.088 1.00 79.75 173 ARG A O 1
ATOM 1366 N N . GLU A 1 174 ? 11.878 0.552 15.158 1.00 80.62 174 GLU A N 1
ATOM 1367 C CA . GLU A 1 174 ? 10.491 0.948 14.907 1.00 80.62 174 GLU A CA 1
ATOM 1368 C C . GLU A 1 174 ? 10.399 2.003 13.801 1.00 80.62 174 GLU A C 1
ATOM 1370 O O . GLU A 1 174 ? 9.595 1.840 12.886 1.00 80.62 174 GLU A O 1
ATOM 1375 N N . GLU A 1 175 ? 11.275 3.010 13.790 1.00 84.25 175 GLU A N 1
ATOM 1376 C CA . GLU A 1 175 ? 11.310 4.032 12.736 1.00 84.25 175 GLU A CA 1
ATOM 1377 C C . GLU A 1 175 ? 11.665 3.469 11.351 1.00 84.25 175 GLU A C 1
ATOM 1379 O O . GLU A 1 175 ? 11.088 3.878 10.336 1.00 84.25 175 GLU A O 1
ATOM 1384 N N . GLN A 1 176 ? 12.625 2.540 11.276 1.00 85.50 176 GLN A N 1
ATOM 1385 C CA . GLN A 1 176 ? 12.993 1.892 10.011 1.00 85.50 176 GLN A CA 1
ATOM 1386 C C . GLN A 1 176 ? 11.826 1.064 9.473 1.00 85.50 176 GLN A C 1
ATOM 1388 O O . GLN A 1 176 ? 11.469 1.186 8.298 1.00 85.50 176 GLN A O 1
ATOM 1393 N N . TYR A 1 177 ? 11.195 0.262 10.333 1.00 86.75 177 TYR A N 1
ATOM 1394 C CA . TYR A 1 177 ? 10.024 -0.509 9.939 1.00 86.75 177 TYR A CA 1
ATOM 1395 C C . TYR A 1 177 ? 8.822 0.396 9.622 1.00 86.75 177 TYR A C 1
ATOM 1397 O O . TYR A 1 177 ? 8.064 0.051 8.720 1.00 86.75 177 TYR A O 1
ATOM 1405 N N . ALA A 1 178 ? 8.677 1.564 10.258 1.00 88.50 178 ALA A N 1
ATOM 1406 C CA . ALA A 1 178 ? 7.629 2.536 9.935 1.00 88.50 178 ALA A CA 1
ATOM 1407 C C . ALA A 1 178 ? 7.759 3.083 8.519 1.00 88.50 178 ALA A C 1
ATOM 1409 O O . ALA A 1 178 ? 6.769 3.157 7.790 1.00 88.50 178 ALA A O 1
ATOM 1410 N N . ARG A 1 179 ? 8.986 3.382 8.080 1.00 88.44 179 ARG A N 1
ATOM 1411 C CA . ARG A 1 179 ? 9.235 3.805 6.694 1.00 88.44 179 ARG A CA 1
ATOM 1412 C C . ARG A 1 179 ? 8.886 2.712 5.687 1.00 88.44 179 ARG A C 1
ATOM 1414 O O . ARG A 1 179 ? 8.204 2.991 4.705 1.00 88.44 179 ARG A O 1
ATOM 1421 N N . VAL A 1 180 ? 9.307 1.471 5.940 1.00 90.50 180 VAL A N 1
ATOM 1422 C CA . VAL A 1 180 ? 8.990 0.327 5.061 1.00 90.50 180 VAL A CA 1
ATOM 1423 C C . VAL A 1 180 ? 7.490 0.046 5.048 1.00 90.50 180 VAL A C 1
ATOM 1425 O O . VAL A 1 180 ? 6.921 -0.211 3.989 1.00 90.50 180 VAL A O 1
ATOM 1428 N N . GLY A 1 181 ? 6.848 0.120 6.215 1.00 90.62 181 GLY A N 1
ATOM 1429 C CA . GLY A 1 181 ? 5.406 -0.024 6.373 1.00 90.62 181 GLY A CA 1
ATOM 1430 C C . GLY A 1 181 ? 4.653 1.023 5.563 1.00 90.62 181 GLY A C 1
ATOM 1431 O O . GLY A 1 181 ? 3.752 0.660 4.818 1.00 90.62 181 GLY A O 1
ATOM 1432 N N . GLY A 1 182 ? 5.072 2.290 5.627 1.00 91.00 182 GLY A N 1
ATOM 1433 C CA . GLY A 1 182 ? 4.437 3.383 4.889 1.00 91.00 182 GLY A CA 1
ATOM 1434 C C . GLY A 1 182 ? 4.472 3.159 3.380 1.00 91.00 182 GLY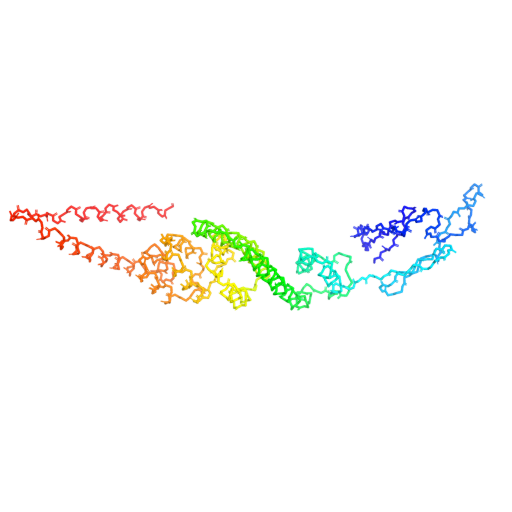 A C 1
ATOM 1435 O O . GLY A 1 182 ? 3.432 3.211 2.729 1.00 91.00 182 GLY A O 1
ATOM 1436 N N . VAL A 1 183 ? 5.643 2.798 2.840 1.00 90.44 183 VAL A N 1
ATOM 1437 C CA . VAL A 1 183 ? 5.791 2.456 1.413 1.00 90.44 183 VAL A CA 1
ATOM 1438 C C . VAL A 1 183 ? 4.908 1.262 1.043 1.00 90.44 183 VAL A C 1
ATOM 1440 O O . VAL A 1 183 ? 4.266 1.272 -0.004 1.00 90.44 183 VAL A O 1
ATOM 1443 N N . ALA A 1 184 ? 4.840 0.237 1.897 1.00 91.56 184 ALA A N 1
ATOM 1444 C CA . ALA A 1 184 ? 4.020 -0.938 1.630 1.00 91.56 184 ALA A CA 1
ATOM 1445 C C . ALA A 1 184 ? 2.516 -0.633 1.641 1.00 91.56 184 ALA A C 1
ATOM 1447 O O . ALA A 1 184 ? 1.796 -1.133 0.774 1.00 91.56 184 ALA A O 1
ATOM 1448 N N . VAL A 1 185 ? 2.051 0.195 2.580 1.00 92.44 185 VAL A N 1
ATOM 1449 C CA . VAL A 1 185 ? 0.654 0.638 2.657 1.00 92.44 185 VAL A CA 1
ATOM 1450 C C . VAL A 1 185 ? 0.307 1.485 1.439 1.00 92.44 185 VAL A C 1
ATOM 1452 O O . VAL A 1 185 ? -0.643 1.153 0.738 1.00 92.44 185 VAL A O 1
ATOM 1455 N N . GLU A 1 186 ? 1.099 2.514 1.132 1.00 90.62 186 GLU A N 1
ATOM 1456 C CA . GLU A 1 186 ? 0.876 3.389 -0.027 1.00 90.62 186 GLU A CA 1
ATOM 1457 C C . GLU A 1 186 ? 0.788 2.589 -1.331 1.00 90.62 186 GLU A C 1
ATOM 1459 O O . GLU A 1 186 ? -0.139 2.764 -2.123 1.00 90.62 186 GLU A O 1
ATOM 1464 N N . PHE A 1 187 ? 1.702 1.637 -1.509 1.00 89.75 187 PHE A N 1
ATOM 1465 C CA . PHE A 1 187 ? 1.736 0.776 -2.681 1.00 89.75 187 PHE A CA 1
ATOM 1466 C C . PHE A 1 187 ? 0.509 -0.143 -2.784 1.00 89.75 187 PHE A C 1
ATOM 1468 O O . PHE A 1 187 ? -0.105 -0.236 -3.848 1.00 89.75 187 PHE A O 1
ATOM 1475 N N . CYS A 1 188 ? 0.115 -0.810 -1.691 1.00 91.50 188 CYS A N 1
ATOM 1476 C CA . CYS A 1 188 ? -1.046 -1.709 -1.704 1.00 91.50 188 CYS A CA 1
ATOM 1477 C C . CYS A 1 188 ? -2.366 -0.953 -1.886 1.00 91.50 188 CYS A C 1
ATOM 1479 O O . CYS A 1 188 ? -3.240 -1.435 -2.610 1.00 91.50 188 CYS A O 1
ATOM 1481 N N . VAL A 1 189 ? -2.491 0.223 -1.263 1.00 90.88 189 VAL A N 1
ATOM 1482 C CA . VAL A 1 189 ? -3.654 1.113 -1.384 1.00 90.88 189 VAL A CA 1
ATOM 1483 C C . VAL A 1 189 ? -3.807 1.591 -2.826 1.00 90.88 189 VAL A C 1
ATOM 1485 O O . VAL A 1 189 ? -4.895 1.493 -3.386 1.00 90.88 189 VAL A O 1
ATOM 1488 N N . HIS A 1 190 ? -2.721 2.039 -3.463 1.00 88.06 190 HIS A N 1
ATOM 1489 C CA . HIS A 1 190 ? -2.749 2.501 -4.856 1.00 88.06 190 HIS A CA 1
ATOM 1490 C C . HIS A 1 190 ? -3.135 1.390 -5.838 1.00 88.06 190 HIS A C 1
ATOM 1492 O O . HIS A 1 190 ? -3.875 1.610 -6.795 1.00 88.06 190 HIS A O 1
ATOM 1498 N N . ILE A 1 191 ? -2.658 0.171 -5.591 1.00 87.00 191 ILE A N 1
ATOM 1499 C CA . ILE A 1 191 ? -2.991 -1.001 -6.406 1.00 87.00 191 ILE A CA 1
ATOM 1500 C C . ILE A 1 191 ? -4.405 -1.538 -6.100 1.00 87.00 191 ILE A C 1
ATOM 1502 O O . ILE A 1 191 ? -4.985 -2.247 -6.925 1.00 87.00 191 ILE A O 1
ATOM 1506 N N . GLY A 1 192 ? -4.978 -1.205 -4.941 1.00 86.81 192 GLY A N 1
ATOM 1507 C CA . GLY A 1 192 ? -6.272 -1.717 -4.483 1.00 86.81 192 GLY A CA 1
ATOM 1508 C C . GLY A 1 192 ? -6.226 -3.178 -4.019 1.00 86.81 192 GLY A C 1
ATOM 1509 O O . GLY A 1 192 ? -7.230 -3.884 -4.103 1.00 86.81 192 GLY A O 1
ATOM 1510 N N . ARG A 1 193 ? -5.065 -3.665 -3.555 1.00 88.06 193 ARG A N 1
ATOM 1511 C CA . ARG A 1 193 ? -4.869 -5.052 -3.081 1.00 88.06 193 ARG A CA 1
ATOM 1512 C C . ARG A 1 193 ? -4.706 -5.113 -1.566 1.00 88.06 193 ARG A C 1
ATOM 1514 O O . ARG A 1 193 ? -3.646 -5.441 -1.030 1.00 88.06 193 ARG A O 1
ATOM 1521 N N . ASN A 1 194 ? -5.802 -4.793 -0.883 1.00 88.88 194 ASN A N 1
ATOM 1522 C CA . ASN A 1 194 ? -5.909 -4.826 0.577 1.00 88.88 194 ASN A CA 1
ATOM 1523 C C . ASN A 1 194 ? -5.760 -6.247 1.150 1.00 88.88 194 ASN A C 1
ATOM 1525 O O . ASN A 1 194 ? -5.279 -6.412 2.266 1.00 88.88 194 ASN A O 1
ATOM 1529 N N . ASP A 1 195 ? -6.108 -7.275 0.377 1.00 89.31 195 ASP A N 1
ATOM 1530 C CA . ASP A 1 195 ? -5.886 -8.683 0.720 1.00 89.31 195 ASP A CA 1
ATOM 1531 C C . ASP A 1 195 ? -4.399 -8.970 0.975 1.00 89.31 195 ASP A C 1
ATOM 1533 O O . ASP A 1 195 ? -4.024 -9.527 2.002 1.00 89.31 195 ASP A O 1
ATOM 1537 N N . ILE A 1 196 ? -3.514 -8.493 0.098 1.00 90.56 196 ILE A N 1
ATOM 1538 C CA . ILE A 1 196 ? -2.068 -8.696 0.247 1.00 90.56 196 ILE A CA 1
ATOM 1539 C C . ILE A 1 196 ? -1.532 -7.895 1.434 1.00 90.56 196 ILE A C 1
ATOM 1541 O O . ILE A 1 196 ? -0.677 -8.389 2.178 1.00 90.56 196 ILE A O 1
ATOM 1545 N N . LEU A 1 197 ? -2.054 -6.679 1.625 1.00 92.25 197 LEU A N 1
ATOM 1546 C CA . LEU A 1 197 ? -1.687 -5.806 2.734 1.00 92.25 197 LEU A CA 1
ATOM 1547 C C . LEU A 1 197 ? -1.967 -6.469 4.092 1.00 92.25 197 LEU A C 1
ATOM 1549 O O . LEU A 1 197 ? -1.094 -6.501 4.961 1.00 92.25 197 LEU A O 1
ATOM 1553 N N . PHE A 1 198 ? -3.162 -7.031 4.266 1.00 91.19 198 PHE A N 1
ATOM 1554 C CA . PHE A 1 198 ? -3.587 -7.594 5.547 1.00 91.19 198 PHE A CA 1
ATOM 1555 C C . PHE A 1 198 ? -3.167 -9.054 5.747 1.00 91.19 198 PHE A C 1
ATOM 1557 O O . PHE A 1 198 ? -2.808 -9.424 6.863 1.00 91.19 198 PHE A O 1
ATOM 1564 N N . ASP A 1 199 ? -3.113 -9.872 4.695 1.00 90.75 199 ASP A N 1
ATOM 1565 C CA . ASP A 1 199 ? -2.774 -11.292 4.845 1.00 90.75 199 ASP A CA 1
ATOM 1566 C C . ASP A 1 199 ? -1.257 -11.521 4.837 1.00 90.75 199 ASP A C 1
ATOM 1568 O O . ASP A 1 199 ? -0.714 -12.293 5.633 1.00 90.75 199 ASP A O 1
ATOM 1572 N N . THR A 1 200 ? -0.535 -10.849 3.933 1.00 91.38 200 THR A N 1
ATOM 1573 C CA . THR A 1 200 ? 0.887 -11.145 3.676 1.00 91.38 200 THR A CA 1
ATOM 1574 C C . THR A 1 200 ? 1.825 -10.092 4.251 1.00 91.38 200 THR A C 1
ATOM 1576 O O . THR A 1 200 ? 2.848 -10.433 4.847 1.00 91.38 200 THR A O 1
ATOM 1579 N N . VAL A 1 201 ? 1.521 -8.807 4.060 1.00 92.25 201 VAL A N 1
ATOM 1580 C CA . VAL A 1 201 ? 2.389 -7.728 4.548 1.00 92.25 201 VAL A CA 1
ATOM 1581 C C . VAL A 1 201 ? 2.295 -7.656 6.069 1.00 92.25 201 VAL A C 1
ATOM 1583 O O . VAL A 1 201 ? 3.316 -7.811 6.738 1.00 92.25 201 VAL A O 1
ATOM 1586 N N . PHE A 1 202 ? 1.089 -7.534 6.628 1.00 92.44 202 PHE A N 1
ATOM 1587 C CA . PHE A 1 202 ? 0.894 -7.485 8.078 1.00 92.44 202 PHE A CA 1
ATOM 1588 C C . PHE A 1 202 ? 1.495 -8.701 8.799 1.00 92.44 202 PHE A C 1
ATOM 1590 O O . PHE A 1 202 ? 2.208 -8.529 9.786 1.00 92.44 202 PHE A O 1
ATOM 1597 N N . SER A 1 203 ? 1.315 -9.920 8.277 1.00 91.50 203 SER A N 1
ATOM 1598 C CA . SER A 1 203 ? 1.893 -11.129 8.886 1.00 91.50 203 SER A CA 1
ATOM 1599 C C . SER A 1 203 ? 3.426 -11.100 8.943 1.00 91.50 203 SER A C 1
ATOM 1601 O O . SER A 1 203 ? 4.008 -11.541 9.938 1.00 91.50 203 SER A O 1
ATOM 1603 N N . LYS A 1 204 ? 4.102 -10.505 7.948 1.00 88.81 204 LYS A N 1
ATOM 1604 C CA . LYS A 1 204 ? 5.557 -10.267 7.998 1.00 88.81 204 LYS A CA 1
ATOM 1605 C C . LYS A 1 204 ? 5.945 -9.271 9.091 1.00 88.81 204 LYS A C 1
ATOM 1607 O O . LYS A 1 204 ? 6.923 -9.512 9.796 1.00 88.81 204 LYS A O 1
ATOM 1612 N N . PHE A 1 205 ? 5.186 -8.190 9.270 1.00 89.50 205 PHE A N 1
ATOM 1613 C CA . PHE A 1 205 ? 5.441 -7.217 10.340 1.00 89.50 205 PHE A CA 1
ATOM 1614 C C . PHE A 1 205 ? 5.181 -7.800 11.735 1.00 89.50 205 PHE A C 1
ATOM 1616 O O . PHE A 1 205 ? 5.954 -7.541 12.659 1.00 89.50 205 PHE A O 1
ATOM 1623 N N . VAL A 1 206 ? 4.151 -8.637 11.887 1.00 89.50 206 VAL A N 1
ATOM 1624 C CA . VAL A 1 206 ? 3.880 -9.374 13.131 1.00 89.50 206 VAL A CA 1
ATOM 1625 C C . VAL A 1 206 ? 5.022 -10.342 13.448 1.00 89.50 206 VAL A C 1
ATOM 1627 O O . VAL A 1 206 ? 5.525 -10.339 14.571 1.00 89.50 206 VAL A O 1
ATOM 1630 N N . ALA A 1 207 ? 5.500 -11.110 12.461 1.00 87.56 207 ALA A N 1
ATOM 1631 C CA . ALA A 1 207 ? 6.657 -11.994 12.630 1.00 87.56 207 ALA A CA 1
ATOM 1632 C C . ALA A 1 207 ? 7.931 -11.219 13.017 1.00 87.56 207 ALA A C 1
ATOM 1634 O O . ALA A 1 207 ? 8.746 -11.701 13.803 1.00 87.56 207 ALA A O 1
ATOM 1635 N N . ALA A 1 208 ? 8.067 -9.990 12.519 1.00 83.06 208 ALA A N 1
ATOM 1636 C CA . ALA A 1 208 ? 9.136 -9.071 12.878 1.00 83.06 208 ALA A CA 1
ATOM 1637 C C . ALA A 1 208 ? 8.879 -8.298 14.186 1.00 83.06 208 ALA A C 1
ATOM 1639 O O . ALA A 1 208 ? 9.585 -7.327 14.427 1.00 83.06 208 ALA A O 1
ATOM 1640 N N . GLN A 1 209 ? 7.907 -8.681 15.029 1.00 83.88 209 GLN A N 1
ATOM 1641 C CA . GLN A 1 209 ? 7.549 -7.997 16.291 1.00 83.88 209 GLN A CA 1
ATOM 1642 C C . GLN A 1 209 ? 7.265 -6.488 16.141 1.00 83.88 209 GLN A C 1
ATOM 1644 O O . GLN A 1 209 ? 7.361 -5.732 17.102 1.00 83.88 209 GLN A O 1
ATOM 1649 N N . SER A 1 210 ? 6.912 -6.037 14.939 1.00 84.38 210 SER A N 1
ATOM 1650 C CA . SER A 1 210 ? 6.630 -4.633 14.618 1.00 84.38 210 SER A CA 1
ATOM 1651 C C . SER A 1 210 ? 5.192 -4.449 14.120 1.00 84.38 210 SER A C 1
ATOM 1653 O O . SER A 1 210 ? 4.882 -3.463 13.458 1.00 84.38 210 SER A O 1
ATOM 1655 N N . GLY A 1 211 ? 4.299 -5.391 14.446 1.00 86.94 211 GLY A N 1
ATOM 1656 C CA . GLY A 1 211 ? 2.882 -5.342 14.071 1.00 86.94 211 GLY A CA 1
ATOM 1657 C C . GLY A 1 211 ? 2.150 -4.130 14.654 1.00 86.94 211 GLY A C 1
ATOM 1658 O O . GLY A 1 211 ? 1.408 -3.474 13.936 1.00 86.94 211 GLY A O 1
ATOM 1659 N N . GLY A 1 212 ? 2.422 -3.778 15.915 1.00 88.19 212 GLY A N 1
ATOM 1660 C CA . GLY A 1 212 ? 1.841 -2.595 16.560 1.00 88.19 212 GLY A CA 1
ATOM 1661 C C . GLY A 1 212 ? 2.202 -1.287 15.854 1.00 88.19 212 GLY A C 1
ATOM 1662 O O . GLY A 1 212 ? 1.335 -0.478 15.545 1.00 88.19 212 GLY A O 1
ATOM 1663 N N . MET A 1 213 ? 3.478 -1.125 15.504 1.00 88.50 213 MET A N 1
ATOM 1664 C CA . MET A 1 213 ? 3.941 0.020 14.719 1.00 88.50 213 MET A CA 1
ATOM 1665 C C . MET A 1 213 ? 3.275 0.044 13.331 1.00 88.50 213 MET A C 1
ATOM 1667 O O . MET A 1 213 ? 2.846 1.099 12.874 1.00 88.50 213 MET A O 1
ATOM 1671 N N . PHE A 1 214 ? 3.117 -1.108 12.670 1.00 91.31 214 PHE A N 1
ATOM 1672 C CA . PHE A 1 214 ? 2.435 -1.161 11.375 1.00 91.31 214 PHE A CA 1
ATOM 1673 C C . PHE A 1 214 ? 0.968 -0.703 11.465 1.00 91.31 214 PHE A C 1
ATOM 1675 O O . PHE A 1 214 ? 0.492 -0.017 10.564 1.00 91.31 214 PHE A O 1
ATOM 1682 N N . LEU A 1 215 ? 0.264 -1.017 12.560 1.00 91.25 215 LEU A N 1
ATOM 1683 C CA . LEU A 1 215 ? -1.095 -0.515 12.813 1.00 91.25 215 LEU A CA 1
ATOM 1684 C C . LEU A 1 215 ? -1.125 1.016 12.947 1.00 91.25 215 LEU A C 1
ATOM 1686 O O . LEU A 1 215 ? -2.026 1.657 12.415 1.00 91.25 215 LEU A O 1
ATOM 1690 N N . GLU A 1 216 ? -0.112 1.612 13.578 1.00 91.44 216 GLU A N 1
ATOM 1691 C CA . GLU A 1 216 ? 0.022 3.075 13.671 1.00 91.44 216 GLU A CA 1
ATOM 1692 C C . GLU A 1 216 ? 0.289 3.727 12.310 1.00 91.44 216 GLU A C 1
ATOM 1694 O O . GLU A 1 216 ? -0.189 4.827 12.038 1.00 91.44 216 GLU A O 1
ATOM 1699 N N . VAL A 1 217 ? 1.010 3.038 11.423 1.00 92.00 217 VAL A N 1
ATOM 1700 C CA . VAL A 1 217 ? 1.217 3.492 10.041 1.00 92.00 217 VAL A CA 1
ATOM 1701 C C . VAL A 1 217 ? -0.073 3.422 9.220 1.00 92.00 217 VAL A C 1
ATOM 1703 O O . VAL A 1 217 ? -0.258 4.254 8.334 1.00 92.00 217 VAL A O 1
ATOM 1706 N N . LEU A 1 218 ? -0.975 2.474 9.502 1.00 91.06 218 LEU A N 1
ATOM 1707 C CA . LEU A 1 218 ? -2.272 2.365 8.819 1.00 91.06 218 LEU A CA 1
ATOM 1708 C C . LEU A 1 218 ? -3.230 3.503 9.190 1.00 91.06 218 LEU A C 1
ATOM 1710 O O . LEU A 1 218 ? -3.958 3.988 8.323 1.00 91.06 218 LEU A O 1
ATOM 1714 N N . GLU A 1 219 ? -3.206 3.958 10.444 1.00 90.69 219 GLU A N 1
ATOM 1715 C CA . GLU A 1 219 ? -4.104 4.991 10.975 1.00 90.69 219 GLU A CA 1
ATOM 1716 C C . GLU A 1 219 ? -4.299 6.219 10.051 1.00 90.69 219 GLU A C 1
ATOM 1718 O O . GLU A 1 219 ? -5.443 6.525 9.706 1.00 90.69 219 GLU A O 1
ATOM 1723 N N . PRO A 1 220 ? -3.251 6.925 9.575 1.00 90.12 220 PRO A N 1
ATOM 1724 C CA . PRO A 1 220 ? -3.429 8.094 8.711 1.00 90.12 220 PRO A CA 1
ATOM 1725 C C . PRO A 1 220 ? -4.069 7.782 7.352 1.00 90.12 220 PRO A C 1
ATOM 1727 O O . PRO A 1 220 ? -4.604 8.693 6.723 1.00 90.12 220 PRO A O 1
ATOM 1730 N N . TYR A 1 221 ? -4.001 6.539 6.870 1.00 88.25 221 TYR A N 1
ATOM 1731 C CA . TYR A 1 221 ? -4.671 6.125 5.632 1.00 88.25 221 TYR A CA 1
ATOM 1732 C C . TYR A 1 221 ? -6.144 5.794 5.881 1.00 88.25 221 TYR A C 1
ATOM 1734 O O . TYR A 1 221 ? -6.981 6.050 5.016 1.00 88.25 221 TYR A O 1
ATOM 1742 N N . MET A 1 222 ? -6.469 5.288 7.071 1.00 87.38 222 MET A N 1
ATOM 1743 C CA . MET A 1 222 ? -7.847 5.051 7.504 1.00 87.38 222 MET A CA 1
ATOM 1744 C C . MET A 1 222 ? -8.594 6.373 7.694 1.00 87.38 222 MET A C 1
ATOM 1746 O O . MET A 1 222 ? -9.683 6.537 7.165 1.00 87.38 222 MET A O 1
ATOM 1750 N N . LEU A 1 223 ? -7.962 7.359 8.339 1.00 86.50 223 LEU A N 1
ATOM 1751 C CA . LEU A 1 223 ? -8.526 8.706 8.522 1.00 86.50 223 LEU A CA 1
ATOM 1752 C C . LEU A 1 223 ? -8.677 9.508 7.214 1.00 86.50 223 LEU A C 1
ATOM 1754 O O . LEU A 1 223 ? -9.288 10.570 7.213 1.00 86.50 223 LEU A O 1
ATOM 1758 N N . LYS A 1 224 ? -8.081 9.043 6.110 1.00 86.44 224 LYS A N 1
ATOM 1759 C CA . LYS A 1 224 ? -8.221 9.632 4.766 1.00 86.44 224 LYS A CA 1
ATOM 1760 C C . LYS A 1 224 ? -9.243 8.889 3.898 1.00 86.44 224 LYS A C 1
ATOM 1762 O O . LYS A 1 224 ? -9.242 9.094 2.687 1.00 86.44 224 LYS A O 1
ATOM 1767 N N . ASP A 1 225 ? -10.028 7.981 4.480 1.00 83.50 225 ASP A N 1
ATOM 1768 C CA . ASP A 1 225 ? -11.000 7.122 3.786 1.00 83.50 225 ASP A CA 1
ATOM 1769 C C . ASP A 1 225 ? -10.384 6.227 2.684 1.00 83.50 225 ASP A C 1
ATOM 1771 O O . ASP A 1 225 ? -11.084 5.693 1.825 1.00 83.50 225 ASP A O 1
ATOM 1775 N N . MET A 1 226 ? -9.060 6.017 2.699 1.00 82.12 226 MET A N 1
ATOM 1776 C CA . MET A 1 226 ? -8.360 5.194 1.698 1.00 82.12 226 MET A CA 1
ATOM 1777 C C . MET A 1 226 ? -8.421 3.693 2.024 1.00 82.12 226 MET A C 1
ATOM 1779 O O . MET A 1 226 ? -8.168 2.853 1.162 1.00 82.12 226 MET A O 1
ATOM 1783 N N . LEU A 1 227 ? -8.744 3.353 3.276 1.00 81.50 227 LEU A N 1
ATOM 1784 C CA . LEU A 1 227 ? -8.879 1.990 3.797 1.00 81.50 227 LEU A CA 1
ATOM 1785 C C . LEU A 1 227 ? -10.270 1.800 4.418 1.00 81.50 227 LEU A C 1
ATOM 1787 O O . LEU A 1 227 ? -10.400 1.550 5.613 1.00 81.50 227 LEU A O 1
ATOM 1791 N N . GLY A 1 228 ? -11.316 1.930 3.598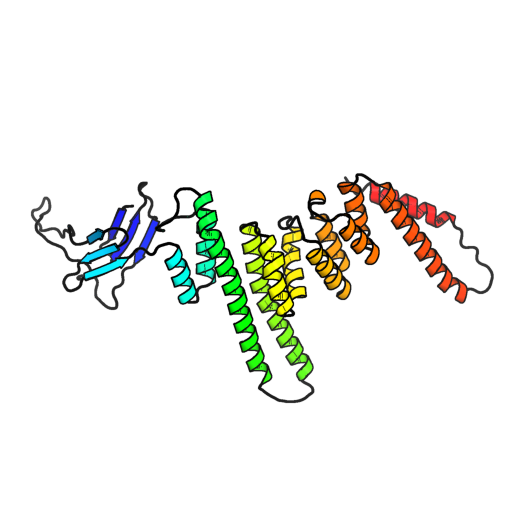 1.00 72.94 228 GLY A N 1
ATOM 1792 C CA . GLY A 1 228 ? -12.709 1.872 4.063 1.00 72.94 228 GLY A CA 1
ATOM 1793 C C . GLY A 1 228 ? -13.156 0.517 4.630 1.00 72.94 228 GLY A C 1
ATOM 1794 O O . GLY A 1 228 ? -14.156 0.470 5.341 1.00 72.94 228 GLY A O 1
ATOM 1795 N N . SER A 1 229 ? -12.413 -0.564 4.359 1.00 80.88 229 SER A N 1
ATOM 1796 C CA . SER A 1 229 ? -12.710 -1.925 4.816 1.00 80.88 229 SER A CA 1
ATOM 1797 C C . SER A 1 229 ? -11.504 -2.555 5.513 1.00 80.88 229 SER A C 1
ATOM 1799 O O . SER A 1 229 ? -10.440 -2.690 4.897 1.00 80.88 229 SER A O 1
ATOM 1801 N N . LEU A 1 230 ? -11.681 -3.020 6.752 1.00 85.06 230 LEU A N 1
ATOM 1802 C CA . LEU A 1 230 ? -10.678 -3.808 7.468 1.00 85.06 230 LEU A CA 1
ATOM 1803 C C . LEU A 1 230 ? -11.182 -5.224 7.762 1.00 85.06 230 LEU A C 1
ATOM 1805 O O . LEU A 1 230 ? -12.309 -5.380 8.236 1.00 85.06 230 LEU A O 1
ATOM 1809 N N . PRO A 1 231 ? -10.339 -6.257 7.582 1.00 87.81 231 PRO A N 1
ATOM 1810 C CA . PRO A 1 231 ? -10.664 -7.589 8.054 1.00 87.81 231 PRO A CA 1
ATOM 1811 C C . PRO A 1 231 ? -10.862 -7.622 9.582 1.00 87.81 231 PRO A C 1
ATOM 1813 O O . PRO A 1 231 ? -10.105 -6.973 10.313 1.00 87.81 231 PRO A O 1
ATOM 1816 N N . PRO A 1 232 ? -11.791 -8.460 10.079 1.00 85.44 232 PRO A N 1
ATOM 1817 C CA . PRO A 1 232 ? -12.035 -8.735 11.498 1.00 85.44 232 PRO A CA 1
ATOM 1818 C C . PRO A 1 232 ? -10.789 -8.868 12.385 1.00 85.44 232 PRO A C 1
ATOM 1820 O O . PRO A 1 232 ? -10.708 -8.345 13.495 1.00 85.44 232 PRO A O 1
ATOM 1823 N N . GLN A 1 233 ? -9.791 -9.584 11.871 1.00 88.56 233 GL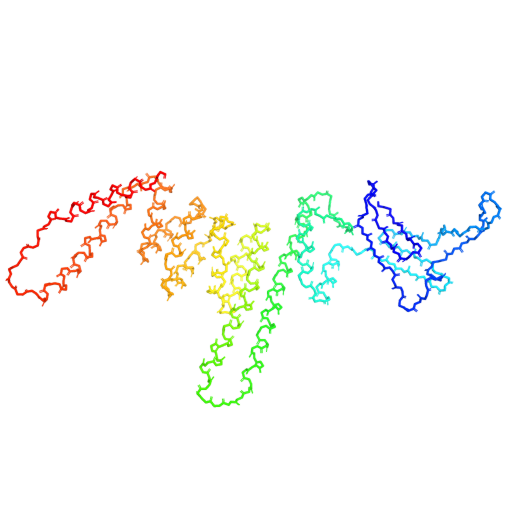N A N 1
ATOM 1824 C CA . GLN A 1 233 ? -8.541 -9.883 12.567 1.00 88.56 233 GLN A CA 1
ATOM 1825 C C . GLN A 1 233 ? -7.684 -8.627 12.768 1.00 88.56 233 GLN A C 1
ATOM 1827 O O . GLN A 1 233 ? -7.073 -8.452 13.820 1.00 88.56 233 GLN A O 1
ATOM 1832 N N . ILE A 1 234 ? -7.668 -7.738 11.772 1.00 90.31 234 ILE A N 1
ATOM 1833 C CA . ILE A 1 234 ? -6.907 -6.486 11.811 1.00 90.31 234 ILE A CA 1
ATOM 1834 C C . ILE A 1 234 ? -7.578 -5.498 12.757 1.00 90.31 234 ILE A C 1
ATOM 1836 O O . ILE A 1 234 ? -6.892 -4.862 13.551 1.00 90.31 234 ILE A O 1
ATOM 1840 N N . MET A 1 235 ? -8.913 -5.418 12.726 1.00 88.38 235 MET A N 1
ATOM 1841 C CA . MET A 1 235 ? -9.666 -4.581 13.659 1.00 88.38 235 MET A CA 1
ATOM 1842 C C . MET A 1 235 ? -9.389 -4.987 15.108 1.00 88.38 235 MET A C 1
ATOM 1844 O O . MET A 1 235 ? -9.052 -4.138 15.928 1.00 88.38 235 MET A O 1
ATOM 1848 N N . GLN A 1 236 ? -9.462 -6.283 15.420 1.00 89.44 236 GLN A N 1
ATOM 1849 C CA . GLN A 1 236 ? -9.161 -6.779 16.761 1.00 89.44 236 GLN A CA 1
ATOM 1850 C C . GLN A 1 236 ? -7.733 -6.416 17.200 1.00 89.44 236 GLN A C 1
ATOM 1852 O O . GLN A 1 236 ? -7.554 -5.860 18.282 1.00 89.44 236 GLN A O 1
ATOM 1857 N N . ALA A 1 237 ? -6.734 -6.654 16.344 1.00 90.69 237 ALA A N 1
ATOM 1858 C CA . ALA A 1 237 ? -5.346 -6.301 16.641 1.00 90.69 237 ALA A CA 1
ATOM 1859 C C . ALA A 1 237 ? -5.159 -4.788 16.868 1.00 90.69 237 ALA A C 1
ATOM 1861 O O . ALA A 1 237 ? -4.386 -4.382 17.738 1.00 90.69 237 ALA A O 1
ATOM 1862 N N . LEU A 1 238 ? -5.887 -3.952 16.120 1.00 90.19 238 LEU A N 1
ATOM 1863 C CA . LEU A 1 238 ? -5.892 -2.500 16.281 1.00 90.19 238 LEU A CA 1
ATOM 1864 C C . LEU A 1 238 ? -6.482 -2.085 17.633 1.00 90.19 238 LEU A C 1
ATOM 1866 O O . LEU A 1 238 ? -5.847 -1.320 18.358 1.00 90.19 238 LEU A O 1
ATOM 1870 N N . VAL A 1 239 ? -7.642 -2.626 18.018 1.00 88.88 239 VAL A N 1
ATOM 1871 C CA . VAL A 1 239 ? -8.245 -2.324 19.326 1.00 88.88 239 VAL A CA 1
ATOM 1872 C C . VAL A 1 239 ? -7.334 -2.775 20.470 1.00 88.88 239 VAL A C 1
ATOM 1874 O O . VAL A 1 239 ? -7.081 -1.990 21.381 1.00 88.88 239 VAL A O 1
ATOM 1877 N N . GLU A 1 240 ? -6.787 -3.992 20.412 1.00 90.38 240 GLU A N 1
ATOM 1878 C CA . GLU A 1 240 ? -5.899 -4.533 21.451 1.00 90.38 240 GLU A CA 1
ATOM 1879 C C . GLU A 1 240 ? -4.621 -3.691 21.616 1.00 90.38 240 GLU A C 1
ATOM 1881 O O . GLU A 1 240 ? -4.253 -3.330 22.739 1.00 90.38 240 GLU A O 1
ATOM 1886 N N . HIS A 1 241 ? -3.974 -3.311 20.505 1.00 91.25 241 HIS A N 1
ATOM 1887 C CA . HIS A 1 241 ? -2.756 -2.490 20.521 1.00 91.25 241 HIS A CA 1
ATOM 1888 C C . HIS A 1 241 ? -3.003 -1.094 21.108 1.00 91.25 241 HIS A C 1
ATOM 1890 O O . HIS A 1 241 ? -2.267 -0.638 21.987 1.00 91.25 241 HIS A O 1
ATOM 1896 N N . TYR A 1 242 ? -4.066 -0.418 20.670 1.00 89.00 242 TYR A N 1
ATOM 1897 C CA . TYR A 1 242 ? -4.386 0.934 21.136 1.00 89.00 242 TYR A CA 1
ATOM 1898 C C . TYR A 1 242 ? -4.965 0.941 22.555 1.00 89.00 242 TYR A C 1
ATOM 1900 O O . TYR A 1 242 ? -4.709 1.886 23.305 1.00 89.00 242 TYR A O 1
ATOM 1908 N N . SER A 1 243 ? -5.688 -0.110 22.955 1.00 88.31 243 SER A N 1
ATOM 1909 C CA . SER A 1 243 ? -6.142 -0.321 24.335 1.00 88.31 243 SER A CA 1
ATOM 1910 C C . SER A 1 243 ? -4.957 -0.389 25.297 1.00 88.31 243 SER A C 1
ATOM 1912 O O . SER A 1 243 ? -4.925 0.343 26.288 1.00 88.31 243 SER A O 1
ATOM 1914 N N . GLY A 1 244 ? -3.920 -1.162 24.949 1.00 86.31 244 GLY A N 1
ATOM 1915 C CA . GLY A 1 244 ? -2.689 -1.261 25.741 1.00 86.31 244 GLY A CA 1
ATOM 1916 C C . GLY A 1 244 ? -1.950 0.074 25.919 1.00 86.31 244 GLY A C 1
ATOM 1917 O O . GLY A 1 244 ? -1.309 0.283 26.948 1.00 86.31 244 GLY A O 1
ATOM 1918 N N . LYS A 1 245 ? -2.071 1.001 24.956 1.00 86.62 245 LYS A N 1
ATOM 1919 C CA . LYS A 1 245 ? -1.495 2.359 25.024 1.00 86.62 245 LYS A CA 1
ATOM 1920 C C . LYS A 1 245 ? -2.432 3.410 25.638 1.00 86.62 245 LYS A C 1
ATOM 1922 O O . LYS A 1 245 ? -2.001 4.538 25.873 1.00 86.62 245 LYS A O 1
ATOM 1927 N N . GLY A 1 246 ? -3.699 3.074 25.887 1.00 84.25 246 GLY A N 1
ATOM 1928 C CA . GLY A 1 246 ? -4.722 4.027 26.333 1.00 84.25 246 GLY A CA 1
ATOM 1929 C C . GLY A 1 246 ? -5.193 4.998 25.240 1.00 84.25 246 GLY A C 1
ATOM 1930 O O . GLY A 1 246 ? -5.722 6.064 25.544 1.00 84.25 246 GLY A O 1
ATOM 1931 N N . TRP A 1 247 ? -5.006 4.659 23.964 1.00 89.38 247 TRP A N 1
ATOM 1932 C CA . TRP A 1 247 ? -5.328 5.507 22.807 1.00 89.38 247 TRP A CA 1
ATOM 1933 C C . TRP A 1 247 ? -6.659 5.137 22.138 1.00 89.38 247 TRP A C 1
ATOM 1935 O O . TRP A 1 247 ? -6.841 5.320 20.937 1.00 89.38 247 TRP A O 1
ATOM 1945 N N . LEU A 1 248 ? -7.614 4.643 22.922 1.00 86.75 248 LEU A N 1
ATOM 1946 C CA . LEU A 1 248 ? -8.924 4.183 22.451 1.00 86.75 248 LEU A CA 1
ATOM 1947 C C . LEU A 1 248 ? -9.701 5.241 21.641 1.00 86.75 248 LEU A C 1
ATOM 1949 O O . LEU A 1 248 ? -10.386 4.893 20.688 1.00 86.75 248 LEU A O 1
ATOM 1953 N N . GLN A 1 249 ? -9.528 6.535 21.932 1.00 85.69 249 GLN A N 1
ATOM 1954 C CA . GLN A 1 249 ? -10.152 7.621 21.158 1.00 85.69 249 GLN A CA 1
ATOM 1955 C C . GLN A 1 249 ? -9.718 7.642 19.683 1.00 85.69 249 GLN A C 1
ATOM 1957 O O . GLN A 1 249 ? -10.517 7.963 18.805 1.00 85.69 249 GLN A O 1
ATOM 1962 N N . ARG A 1 250 ? -8.463 7.278 19.389 1.00 88.38 250 ARG A N 1
ATOM 1963 C CA . ARG A 1 250 ? -7.954 7.205 18.007 1.00 88.38 250 ARG A CA 1
ATOM 1964 C C . ARG A 1 250 ? -8.616 6.060 17.241 1.00 88.38 250 ARG A C 1
ATOM 1966 O O . ARG A 1 250 ? -8.930 6.204 16.064 1.00 88.38 250 ARG A O 1
ATOM 1973 N N . VAL A 1 251 ? -8.896 4.953 17.933 1.00 87.44 251 VAL A N 1
ATOM 1974 C CA . VAL A 1 251 ? -9.645 3.814 17.383 1.00 87.44 251 VAL A CA 1
ATOM 1975 C C . VAL A 1 251 ? -11.074 4.220 17.042 1.00 87.44 251 VAL A C 1
ATOM 1977 O O . VAL A 1 251 ? -11.547 3.889 15.958 1.00 87.44 251 VAL A O 1
ATOM 1980 N N . GLU A 1 252 ? -11.751 4.973 17.916 1.00 86.12 252 GLU A N 1
ATOM 1981 C CA . GLU A 1 252 ? -13.093 5.480 17.603 1.00 86.12 252 GLU A CA 1
ATOM 1982 C C . GLU A 1 252 ? -13.078 6.322 16.329 1.00 86.12 252 GLU A C 1
ATOM 1984 O O . GLU A 1 252 ? -13.863 6.061 15.422 1.00 86.12 252 GLU A O 1
ATOM 1989 N N . GLN A 1 253 ? -12.142 7.270 16.218 1.00 86.56 253 GLN A N 1
ATOM 1990 C CA . GLN A 1 253 ? -11.994 8.104 15.022 1.00 86.56 253 GLN A CA 1
ATOM 1991 C C . GLN A 1 253 ? -11.741 7.277 13.760 1.00 86.56 253 GLN A C 1
ATOM 1993 O O . GLN A 1 253 ? -12.303 7.584 12.712 1.00 86.56 253 GLN A O 1
ATOM 1998 N N . CYS A 1 254 ? -10.947 6.213 13.858 1.00 87.12 254 CYS A N 1
ATOM 1999 C CA . CYS A 1 254 ? -10.726 5.285 12.755 1.00 87.12 254 CYS A CA 1
ATOM 2000 C C . CYS A 1 254 ? -12.018 4.591 12.307 1.00 87.12 254 CYS A C 1
ATOM 2002 O O . CYS A 1 254 ? -12.286 4.534 11.112 1.00 87.12 254 CYS A O 1
ATOM 2004 N N . ILE A 1 255 ? -12.828 4.089 13.248 1.00 86.19 255 ILE A N 1
ATOM 2005 C CA . ILE A 1 255 ? -14.087 3.387 12.942 1.00 86.19 255 ILE A CA 1
ATOM 2006 C C . ILE A 1 255 ? -15.103 4.329 12.274 1.00 86.19 255 ILE A C 1
ATOM 2008 O O . ILE A 1 255 ? -15.850 3.896 11.399 1.00 86.19 255 ILE A O 1
ATOM 2012 N N . LEU A 1 256 ? -15.109 5.617 12.637 1.00 85.38 256 LEU A N 1
ATOM 2013 C CA . LEU A 1 256 ? -15.992 6.620 12.024 1.00 85.38 256 LEU A CA 1
ATOM 2014 C C . LEU A 1 256 ? -15.723 6.848 10.524 1.00 85.38 256 LEU A C 1
ATOM 2016 O O . LEU A 1 256 ? -16.634 7.252 9.811 1.00 85.38 256 LEU A O 1
ATOM 2020 N N . HIS A 1 257 ? -14.503 6.581 10.051 1.00 85.69 257 HIS A N 1
ATOM 2021 C CA . HIS A 1 257 ? -14.092 6.740 8.646 1.00 85.69 257 HIS A CA 1
ATOM 2022 C C . HIS A 1 257 ? -14.220 5.434 7.837 1.00 85.69 257 HIS A C 1
ATOM 2024 O O . HIS A 1 257 ? -13.719 5.312 6.721 1.00 85.69 257 HIS A O 1
ATOM 2030 N N . MET A 1 258 ? -14.869 4.411 8.400 1.00 84.06 258 MET A N 1
ATOM 2031 C CA . MET A 1 258 ? -15.067 3.133 7.719 1.00 84.06 258 MET A CA 1
ATOM 2032 C C . MET A 1 258 ? -16.458 2.996 7.120 1.00 84.06 258 MET A C 1
ATOM 2034 O O . MET A 1 258 ? -17.453 3.494 7.656 1.00 84.06 258 MET A O 1
ATOM 2038 N N . ASP A 1 259 ? -16.523 2.222 6.037 1.00 81.88 259 ASP A N 1
ATOM 2039 C CA . ASP A 1 259 ? -17.779 1.830 5.416 1.00 81.88 259 ASP A CA 1
ATOM 2040 C C . ASP A 1 259 ? -18.378 0.636 6.167 1.00 81.88 259 ASP A C 1
ATOM 2042 O O . ASP A 1 259 ? -17.866 -0.486 6.121 1.00 81.88 259 ASP A O 1
ATOM 2046 N N . ILE A 1 260 ? -19.507 0.878 6.831 1.00 79.50 260 ILE A N 1
ATOM 2047 C CA . ILE A 1 260 ? -20.230 -0.101 7.651 1.00 79.50 260 ILE A CA 1
ATOM 20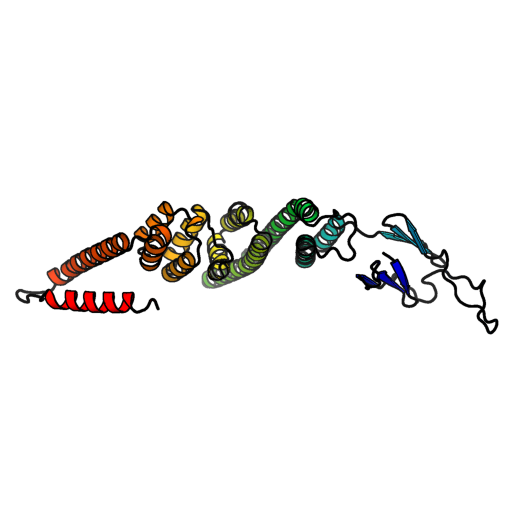48 C C . ILE A 1 260 ? -20.665 -1.315 6.833 1.00 79.50 260 ILE A C 1
ATOM 2050 O O . ILE A 1 260 ? -20.712 -2.421 7.369 1.00 79.50 260 ILE A O 1
ATOM 2054 N N . SER A 1 261 ? -20.940 -1.141 5.537 1.00 78.06 261 SER A N 1
ATOM 2055 C CA . SER A 1 261 ? -21.332 -2.252 4.664 1.00 78.06 261 SER A CA 1
ATOM 2056 C C . SER A 1 261 ? -20.203 -3.266 4.450 1.00 78.06 261 SER A C 1
ATOM 2058 O O . SER A 1 261 ? -20.461 -4.436 4.163 1.00 78.06 261 SER A O 1
ATOM 2060 N N . SER A 1 262 ? -18.956 -2.826 4.629 1.00 75.69 262 SER A N 1
ATOM 2061 C CA . SER A 1 262 ? -17.747 -3.625 4.436 1.00 75.69 262 SER A CA 1
ATOM 2062 C C . SER A 1 262 ? -17.176 -4.208 5.736 1.00 75.69 262 SER A C 1
ATOM 2064 O O . SER A 1 262 ? -16.256 -5.027 5.692 1.00 75.69 262 SER A O 1
ATOM 2066 N N . LEU A 1 263 ? -17.719 -3.805 6.889 1.00 80.62 263 LEU A N 1
ATOM 2067 C CA . LEU A 1 263 ? -17.276 -4.243 8.208 1.00 80.62 263 LEU A CA 1
ATOM 2068 C C . LEU A 1 263 ? -18.093 -5.426 8.731 1.00 80.62 263 LEU A C 1
ATOM 2070 O O . LEU A 1 263 ? -19.299 -5.535 8.510 1.00 80.62 263 LEU A O 1
ATOM 2074 N N . ASP A 1 264 ? -17.451 -6.277 9.534 1.00 84.19 264 ASP A N 1
ATOM 2075 C CA . ASP A 1 264 ? -18.171 -7.251 10.355 1.00 84.19 264 ASP A CA 1
ATOM 2076 C C . ASP A 1 264 ? -18.845 -6.538 11.535 1.00 84.19 264 ASP A C 1
ATOM 2078 O O . ASP A 1 264 ? -18.279 -6.392 12.623 1.00 84.19 264 ASP A O 1
ATOM 2082 N N . PHE A 1 265 ? -20.079 -6.092 11.306 1.00 83.75 265 PHE A N 1
ATOM 2083 C CA . PHE A 1 265 ? -20.881 -5.358 12.282 1.00 83.75 265 PHE A CA 1
ATOM 2084 C C . PHE A 1 265 ? -20.912 -6.030 13.665 1.00 83.75 265 PHE A C 1
ATOM 2086 O O . PHE A 1 265 ? -20.735 -5.371 14.689 1.00 83.75 265 PHE A O 1
ATOM 2093 N N . ASN A 1 266 ? -21.102 -7.352 13.717 1.00 86.31 266 ASN A N 1
ATOM 2094 C CA . ASN A 1 266 ? -21.260 -8.063 14.987 1.00 86.31 266 ASN A CA 1
ATOM 2095 C C . ASN A 1 266 ? -19.963 -8.078 15.793 1.00 86.31 266 ASN A C 1
ATOM 2097 O O . ASN A 1 266 ? -19.996 -7.938 17.020 1.00 86.31 266 ASN A O 1
ATOM 2101 N N . GLN A 1 267 ? -18.830 -8.270 15.120 1.00 85.81 267 GLN A N 1
ATOM 2102 C CA . GLN A 1 267 ? -17.539 -8.301 15.790 1.00 85.81 267 GLN A CA 1
ATOM 2103 C C . GLN A 1 267 ? -17.121 -6.903 16.263 1.00 85.81 267 GLN A C 1
ATOM 2105 O O . GLN A 1 267 ? -16.707 -6.757 17.415 1.00 85.81 267 GLN A O 1
ATOM 2110 N N . VAL A 1 268 ? -17.292 -5.873 15.428 1.00 85.69 268 VAL A N 1
ATOM 2111 C CA . VAL A 1 268 ? -16.926 -4.496 15.796 1.00 85.69 268 VAL A CA 1
ATOM 2112 C C . VAL A 1 268 ? -17.775 -4.008 16.973 1.00 85.69 268 VAL A C 1
ATOM 2114 O O . VAL A 1 268 ? -17.229 -3.460 17.926 1.00 85.69 268 VAL A O 1
ATOM 2117 N N . VAL A 1 269 ? -19.085 -4.288 16.993 1.00 86.69 269 VAL A N 1
ATOM 2118 C CA . VAL A 1 269 ? -19.952 -3.932 18.135 1.00 86.69 269 VAL A CA 1
ATOM 2119 C C . VAL A 1 269 ? -19.490 -4.600 19.434 1.00 86.69 269 VAL A C 1
ATOM 2121 O O . VAL A 1 269 ? -19.494 -3.957 20.483 1.00 86.69 269 VAL A O 1
ATOM 2124 N N . ARG A 1 270 ? -19.066 -5.872 19.391 1.00 87.19 270 ARG A N 1
ATOM 2125 C CA . ARG A 1 270 ? -18.519 -6.558 20.577 1.00 87.19 270 ARG A CA 1
ATOM 2126 C C . ARG A 1 270 ? -17.245 -5.885 21.078 1.00 87.19 270 ARG A C 1
ATOM 2128 O O . ARG A 1 270 ? -17.176 -5.566 22.261 1.00 87.19 270 ARG A O 1
ATOM 2135 N N . LEU A 1 271 ? -16.301 -5.600 20.181 1.00 85.69 271 LEU A N 1
ATOM 2136 C CA . LEU A 1 271 ? -15.054 -4.909 20.524 1.00 85.69 271 LEU A CA 1
ATOM 2137 C C . LEU A 1 271 ? -15.322 -3.525 21.126 1.00 85.69 271 LEU A C 1
ATOM 2139 O O . LEU A 1 271 ? -14.734 -3.185 22.155 1.00 85.69 271 LEU A O 1
ATOM 2143 N N . CYS A 1 272 ? -16.248 -2.761 20.538 1.00 86.25 272 CYS A N 1
ATOM 2144 C CA . CYS A 1 272 ? -16.643 -1.453 21.051 1.00 86.25 272 CYS A CA 1
ATOM 2145 C C . CYS A 1 272 ? -17.250 -1.543 22.456 1.00 86.25 272 CYS A C 1
ATOM 2147 O O . CYS A 1 272 ? -16.900 -0.739 23.315 1.00 86.25 272 CYS A O 1
ATOM 2149 N N . ARG A 1 273 ? -18.111 -2.533 22.728 1.00 86.00 273 ARG A N 1
ATOM 2150 C CA . ARG A 1 273 ? -18.694 -2.748 24.066 1.00 86.00 273 ARG A CA 1
ATOM 2151 C C . ARG A 1 273 ? -17.649 -3.138 25.103 1.00 86.00 273 ARG A C 1
ATOM 2153 O O . ARG A 1 273 ? -17.652 -2.597 26.204 1.00 86.00 273 ARG A O 1
ATOM 2160 N N . GLU A 1 274 ? -16.758 -4.061 24.752 1.00 84.69 274 GLU A N 1
ATOM 2161 C CA . GLU A 1 274 ? -15.706 -4.556 25.648 1.00 84.69 274 GLU A CA 1
ATOM 2162 C C . GLU A 1 274 ? -14.732 -3.447 26.063 1.00 84.69 274 GLU A C 1
ATOM 2164 O O . GLU A 1 274 ? -14.299 -3.408 27.214 1.00 84.69 274 GLU A O 1
ATOM 2169 N N . HIS A 1 275 ? -14.438 -2.519 25.149 1.00 82.31 275 HIS A N 1
ATOM 2170 C CA . HIS A 1 275 ? -13.477 -1.435 25.364 1.00 82.31 275 HIS A CA 1
ATOM 2171 C C . HIS A 1 275 ? -14.130 -0.084 25.699 1.00 82.31 275 HIS A C 1
ATOM 2173 O O . HIS A 1 275 ? -13.423 0.904 25.885 1.00 82.31 275 HIS A O 1
ATOM 2179 N N . GLY A 1 276 ? -15.464 -0.021 25.802 1.00 82.19 276 GLY A N 1
ATOM 2180 C CA . GLY A 1 276 ? -16.199 1.204 26.139 1.00 82.19 276 GLY A CA 1
ATOM 2181 C C . GLY A 1 276 ? -16.150 2.294 25.060 1.00 82.19 276 GLY A C 1
ATOM 2182 O O . GLY A 1 276 ? -16.175 3.478 25.390 1.00 82.19 276 GLY A O 1
ATOM 2183 N N . LEU A 1 277 ? -16.071 1.908 23.784 1.00 85.69 277 LEU A N 1
ATOM 2184 C CA . LEU A 1 277 ? -16.030 2.803 22.623 1.00 85.69 277 LEU A CA 1
ATOM 2185 C C . LEU A 1 277 ? -17.442 3.265 22.218 1.00 85.69 277 LEU A C 1
ATOM 2187 O O . LEU A 1 277 ? -17.985 2.863 21.181 1.00 85.69 277 LEU A O 1
ATOM 2191 N N . TYR A 1 278 ? -18.094 4.054 23.074 1.00 82.38 278 TYR A N 1
ATOM 2192 C CA . TYR A 1 278 ? -19.496 4.439 22.880 1.00 82.38 278 TYR A CA 1
ATOM 2193 C C . TYR A 1 278 ? -19.716 5.352 21.668 1.00 82.38 278 TYR A C 1
ATOM 2195 O O . TYR A 1 278 ? -20.777 5.267 21.048 1.00 82.38 278 TYR A O 1
ATOM 2203 N N . GLY A 1 279 ? -18.737 6.185 21.291 1.00 82.19 279 GLY A N 1
ATOM 2204 C CA . GLY A 1 279 ? -18.862 7.066 20.125 1.00 82.19 279 GLY A CA 1
ATOM 2205 C C . GLY A 1 279 ? -18.941 6.265 18.826 1.00 82.19 279 GLY A C 1
ATOM 2206 O O . GLY A 1 279 ? -19.836 6.476 18.003 1.00 82.19 279 GLY A O 1
ATOM 2207 N N . ALA A 1 280 ? -18.063 5.269 18.694 1.00 84.31 280 ALA A N 1
ATOM 2208 C CA . ALA A 1 280 ? -18.094 4.322 17.583 1.00 84.31 280 ALA A CA 1
ATOM 2209 C C . ALA A 1 280 ? -19.367 3.458 17.600 1.00 84.31 280 ALA A C 1
ATOM 2211 O O . ALA A 1 280 ? -19.948 3.189 16.550 1.00 84.31 280 ALA A O 1
ATOM 2212 N N . LEU A 1 281 ? -19.835 3.050 18.785 1.00 84.75 281 LEU A N 1
ATOM 2213 C CA . LEU A 1 281 ? -21.055 2.255 18.932 1.00 84.75 281 LEU A CA 1
ATOM 2214 C C . LEU A 1 281 ? -22.297 3.021 18.452 1.00 84.75 281 LEU A C 1
ATOM 2216 O O . LEU A 1 281 ? -23.067 2.482 17.659 1.00 84.75 281 LEU A O 1
ATOM 2220 N N . ILE A 1 282 ? -22.460 4.287 18.853 1.00 84.44 282 ILE A N 1
ATOM 2221 C CA . ILE A 1 282 ? -23.544 5.150 18.356 1.00 84.44 282 ILE A CA 1
ATOM 2222 C C . ILE A 1 282 ? -23.491 5.246 16.827 1.00 84.44 282 ILE A C 1
ATOM 2224 O O . ILE A 1 282 ? -24.512 5.054 16.168 1.00 84.44 282 ILE A O 1
ATOM 2228 N N . TYR A 1 283 ? -22.311 5.508 16.256 1.00 84.38 283 TYR A N 1
ATOM 2229 C CA . TYR A 1 283 ? -22.143 5.607 14.806 1.00 84.38 283 TYR A CA 1
ATOM 2230 C C . TYR A 1 283 ? -22.575 4.327 14.082 1.00 84.38 283 TYR A C 1
ATOM 2232 O O . TYR A 1 283 ? -23.377 4.397 13.152 1.00 84.38 283 TYR A O 1
ATOM 2240 N N . LEU A 1 284 ? -22.119 3.161 14.548 1.00 85.19 284 LEU A N 1
ATOM 2241 C CA . LEU A 1 284 ? -22.442 1.869 13.938 1.00 85.19 284 LEU A CA 1
ATOM 2242 C C . LEU A 1 284 ? -23.946 1.583 13.937 1.00 85.19 284 LEU A C 1
ATOM 2244 O O . LEU A 1 284 ? -24.486 1.169 12.915 1.00 85.19 284 LEU A O 1
ATOM 2248 N N . PHE A 1 285 ? -24.642 1.810 15.050 1.00 84.38 285 PHE A N 1
ATOM 2249 C CA . PHE A 1 285 ? -26.085 1.560 15.133 1.00 84.38 285 PHE A CA 1
ATOM 2250 C C . PHE A 1 285 ? -26.909 2.595 14.354 1.00 84.38 285 PHE A C 1
ATOM 2252 O O . PHE A 1 285 ? -27.861 2.220 13.662 1.00 84.38 285 PHE A O 1
ATOM 2259 N N . ASN A 1 286 ? -26.512 3.870 14.391 1.00 84.06 286 ASN A N 1
ATOM 2260 C CA . ASN A 1 286 ? -27.201 4.938 13.668 1.00 84.06 286 ASN A CA 1
ATOM 2261 C C . ASN A 1 286 ? -27.073 4.768 12.151 1.00 84.06 286 ASN A C 1
ATOM 2263 O O . ASN A 1 286 ? -28.068 4.833 11.437 1.00 84.06 286 ASN A O 1
ATOM 2267 N N . GLN A 1 287 ? -25.861 4.544 11.647 1.00 79.69 287 GLN A N 1
ATOM 2268 C CA . GLN A 1 287 ? -25.613 4.450 10.206 1.00 79.69 287 GLN A CA 1
ATOM 2269 C C . GLN A 1 287 ? -25.832 3.030 9.663 1.00 79.69 287 GLN A C 1
ATOM 2271 O O . GLN A 1 287 ? -26.291 2.868 8.537 1.00 79.69 287 GLN A O 1
ATOM 2276 N N . GLY A 1 288 ? -25.557 1.991 10.456 1.00 77.56 288 GLY A N 1
ATOM 2277 C CA . GLY A 1 288 ? -25.706 0.598 10.027 1.00 77.56 288 GLY A CA 1
ATOM 2278 C C . GLY A 1 288 ? -27.135 0.068 10.096 1.00 77.56 288 GLY A C 1
ATOM 2279 O O . GLY A 1 288 ? -27.563 -0.657 9.200 1.00 77.56 288 GLY A O 1
ATOM 2280 N N . LEU A 1 289 ? -27.882 0.417 11.149 1.00 79.69 289 LEU A N 1
ATOM 2281 C CA . LEU A 1 289 ? -29.228 -0.119 11.402 1.00 79.69 289 LEU A CA 1
ATOM 2282 C C . LEU A 1 289 ? -30.317 0.958 11.474 1.00 79.69 289 LEU A C 1
ATOM 2284 O O . LEU A 1 289 ? -31.491 0.609 11.594 1.00 79.69 289 LEU A O 1
ATOM 2288 N N . SER A 1 290 ? -29.957 2.249 11.398 1.00 79.12 290 SER A N 1
ATOM 2289 C CA . SER A 1 290 ? -30.886 3.360 11.675 1.00 79.12 290 SER A CA 1
ATOM 2290 C C . SER A 1 290 ? -31.582 3.220 13.034 1.00 79.12 290 SER A C 1
ATOM 2292 O O . SER A 1 290 ? -32.728 3.640 13.208 1.00 79.12 290 SER A O 1
ATOM 2294 N N . ASP A 1 291 ? -30.888 2.607 13.998 1.00 81.56 291 ASP A N 1
ATOM 2295 C CA . ASP A 1 291 ? -31.394 2.345 15.339 1.00 81.56 291 ASP A CA 1
ATOM 2296 C C . ASP A 1 291 ? -30.733 3.278 16.354 1.00 81.56 291 ASP A C 1
ATOM 2298 O O . ASP A 1 291 ? -29.616 3.057 16.813 1.00 81.56 291 ASP A O 1
ATOM 2302 N N . PHE A 1 292 ? -31.470 4.314 16.737 1.00 79.81 292 PHE A N 1
ATOM 2303 C CA . PHE A 1 292 ? -31.035 5.299 17.727 1.00 79.81 292 PHE A CA 1
ATOM 2304 C C . PHE A 1 292 ? -31.316 4.853 19.166 1.00 79.81 292 PHE A C 1
ATOM 2306 O O . PHE A 1 292 ? -30.834 5.471 20.115 1.00 79.81 292 PHE A O 1
ATOM 2313 N N . ARG A 1 293 ? -32.124 3.803 19.355 1.00 79.75 293 ARG A N 1
ATOM 2314 C CA . ARG A 1 293 ? -32.609 3.392 20.673 1.00 79.75 293 ARG A CA 1
ATOM 2315 C C . ARG A 1 293 ? -31.603 2.494 21.380 1.00 79.75 293 ARG A C 1
ATOM 2317 O O . ARG A 1 293 ? -31.296 2.742 22.544 1.00 79.75 293 ARG A O 1
ATOM 2324 N N . THR A 1 294 ? -31.066 1.498 20.680 1.00 82.06 294 THR A N 1
ATOM 2325 C CA . THR A 1 294 ? -30.124 0.531 21.267 1.00 82.06 294 THR A CA 1
ATOM 2326 C C . THR A 1 294 ? -28.871 1.197 21.867 1.00 82.06 294 THR A C 1
ATOM 2328 O O . THR A 1 294 ? -28.545 0.892 23.016 1.00 82.06 294 THR A O 1
ATOM 2331 N N . PRO A 1 295 ? -28.199 2.159 21.197 1.00 81.19 295 PRO A N 1
ATOM 2332 C CA . PRO A 1 295 ? -27.050 2.859 21.786 1.00 81.19 295 PRO A CA 1
ATOM 2333 C C . PRO A 1 295 ? -27.389 3.649 23.052 1.00 81.19 295 PRO A C 1
ATOM 2335 O O . PRO A 1 295 ? -26.600 3.670 23.996 1.00 81.19 295 PRO A O 1
ATOM 2338 N N . LEU A 1 296 ? -28.565 4.287 23.088 1.00 79.94 296 LEU A N 1
ATOM 2339 C CA . LEU A 1 296 ? -29.022 5.064 24.243 1.00 79.94 296 LEU A CA 1
ATOM 2340 C C . LEU A 1 296 ? -29.322 4.167 25.445 1.00 79.94 296 LEU A C 1
ATOM 2342 O O . LEU A 1 296 ? -28.949 4.507 26.567 1.00 79.94 296 LEU A O 1
ATOM 2346 N N . GLU A 1 297 ? -29.966 3.019 25.222 1.00 81.38 297 GLU A N 1
ATOM 2347 C CA . GLU A 1 297 ? -30.231 2.042 26.283 1.00 81.38 297 GLU A CA 1
ATOM 2348 C C . GLU A 1 297 ? -28.921 1.506 26.887 1.00 81.38 297 GLU A C 1
ATOM 2350 O O . GLU A 1 297 ? -28.809 1.386 28.112 1.00 81.38 297 GLU A O 1
ATOM 2355 N N . GLU A 1 298 ? -27.894 1.272 26.064 1.00 78.12 298 GLU A N 1
ATOM 2356 C CA . GLU A 1 298 ? -26.576 0.863 26.561 1.00 78.12 298 GLU A CA 1
ATOM 2357 C C . GLU A 1 298 ? -25.878 1.961 27.362 1.00 78.12 298 GLU A C 1
ATOM 2359 O O . GLU A 1 298 ? -25.418 1.693 28.475 1.00 78.12 298 GLU A O 1
ATOM 2364 N N . LEU A 1 299 ? -25.859 3.201 26.867 1.00 80.94 299 LEU A N 1
ATOM 2365 C CA . LEU A 1 299 ? -25.316 4.346 27.607 1.00 80.94 299 LEU A CA 1
ATOM 2366 C C . LEU A 1 299 ? -26.010 4.530 28.960 1.00 80.94 299 LEU A C 1
ATOM 2368 O O . LEU A 1 299 ? -25.345 4.714 29.983 1.00 80.94 299 LEU A O 1
ATOM 2372 N N . LEU A 1 300 ? -27.339 4.407 28.994 1.00 78.81 300 LEU A N 1
ATOM 2373 C CA . LEU A 1 300 ? -28.115 4.502 30.227 1.00 78.81 300 LEU A CA 1
ATOM 2374 C C . LEU A 1 300 ? -27.733 3.393 31.219 1.00 78.81 300 LEU A C 1
ATOM 2376 O O . LEU A 1 300 ? -27.561 3.661 32.410 1.00 78.81 300 LEU A O 1
ATOM 2380 N N . SER A 1 301 ? -27.547 2.160 30.736 1.00 77.88 301 SER A N 1
ATOM 2381 C CA . SER A 1 301 ? -27.128 1.027 31.571 1.00 77.88 301 SER A CA 1
ATOM 2382 C C . SER A 1 301 ? -25.739 1.242 32.186 1.00 77.88 301 SER A C 1
ATOM 2384 O O . SER A 1 301 ? -25.504 0.911 33.351 1.00 77.88 301 SER A O 1
ATOM 2386 N N . VAL A 1 302 ? -24.825 1.865 31.440 1.00 79.06 302 VAL A N 1
ATOM 2387 C CA . VAL A 1 302 ? -23.469 2.175 31.900 1.00 79.06 302 VAL A CA 1
ATOM 2388 C C . VAL A 1 302 ? -23.505 3.261 32.968 1.00 79.06 302 VAL A C 1
ATOM 2390 O O . VAL A 1 302 ? -22.872 3.098 34.009 1.00 79.06 302 VAL A O 1
ATOM 2393 N N . ILE A 1 303 ? -24.300 4.318 32.775 1.00 76.62 303 ILE A N 1
ATOM 2394 C CA . ILE A 1 303 ? -24.485 5.387 33.771 1.00 76.62 303 ILE A CA 1
ATOM 2395 C C . ILE A 1 303 ? -25.115 4.833 35.057 1.00 76.62 303 ILE A C 1
ATOM 2397 O O . ILE A 1 303 ? -24.671 5.157 36.162 1.00 76.62 303 ILE A O 1
ATOM 2401 N N . GLN A 1 304 ? -26.109 3.948 34.945 1.00 75.88 304 GLN A N 1
ATOM 2402 C CA . GLN A 1 304 ? -26.728 3.287 36.101 1.00 75.88 304 GLN A CA 1
ATOM 2403 C C . GLN A 1 304 ? -25.734 2.394 36.858 1.00 75.88 304 GLN A C 1
ATOM 2405 O O . GLN A 1 304 ? -25.739 2.348 38.088 1.00 75.88 304 GLN A O 1
ATOM 2410 N N . ASN A 1 305 ? -24.839 1.712 36.146 1.00 73.06 305 ASN A N 1
ATOM 2411 C CA . ASN A 1 305 ? -23.813 0.877 36.766 1.00 73.06 305 ASN A CA 1
ATOM 2412 C C . ASN A 1 305 ? -22.667 1.703 37.374 1.00 73.06 305 ASN A C 1
ATOM 2414 O O . ASN A 1 305 ? -22.157 1.338 38.436 1.00 73.06 305 ASN A O 1
ATOM 2418 N N . ALA A 1 306 ? -22.292 2.822 36.750 1.00 65.62 306 ALA A N 1
ATOM 2419 C CA . ALA A 1 306 ? -21.302 3.765 37.268 1.00 65.62 306 ALA A CA 1
ATOM 2420 C C . ALA A 1 306 ? -21.805 4.441 38.550 1.00 65.62 306 ALA A C 1
ATOM 2422 O O . ALA A 1 306 ? -21.132 4.376 39.571 1.00 65.62 306 ALA A O 1
ATOM 2423 N N . THR A 1 307 ? -23.043 4.945 38.555 1.00 57.12 307 THR A N 1
ATOM 2424 C CA . THR A 1 307 ? -23.673 5.541 39.751 1.00 57.12 307 THR A CA 1
ATOM 2425 C C . THR A 1 307 ? -23.833 4.540 40.898 1.00 57.12 307 THR A C 1
ATOM 2427 O O . THR A 1 307 ? -23.722 4.913 42.065 1.00 57.12 307 THR A O 1
ATOM 2430 N N . ARG A 1 308 ? -24.017 3.247 40.601 1.00 54.31 308 ARG A N 1
ATOM 2431 C CA . ARG A 1 308 ? -24.061 2.179 41.614 1.00 54.31 308 ARG A CA 1
ATOM 2432 C C . ARG A 1 308 ? -22.679 1.823 42.178 1.00 54.31 308 ARG A C 1
ATOM 2434 O O . ARG A 1 308 ? -22.576 1.555 43.374 1.00 54.31 308 ARG A O 1
ATOM 2441 N N . LYS A 1 309 ? -21.627 1.847 41.347 1.00 44.12 309 LYS A N 1
ATOM 2442 C CA . LYS A 1 309 ? -20.219 1.731 41.783 1.00 44.12 309 LYS A CA 1
ATOM 2443 C C . LYS A 1 309 ? -19.763 2.965 42.564 1.00 44.12 309 LYS A C 1
ATOM 2445 O O . LYS A 1 309 ? -19.000 2.830 43.523 1.00 44.12 309 LYS A O 1
ATOM 2450 N N . ASP A 1 310 ? -20.285 4.134 42.207 1.00 42.38 310 ASP A N 1
ATOM 2451 C CA . ASP A 1 310 ? -19.977 5.376 42.896 1.00 42.38 310 ASP A CA 1
ATOM 2452 C C . ASP A 1 310 ? -20.676 5.484 44.257 1.00 42.38 310 ASP A C 1
ATOM 2454 O O . ASP A 1 310 ? -20.092 5.888 45.264 1.00 42.38 310 ASP A O 1
ATOM 2458 N N . ALA A 1 311 ? -21.902 4.971 44.340 1.00 43.25 311 ALA A N 1
ATOM 2459 C CA . ALA A 1 311 ? -22.589 4.790 45.610 1.00 43.25 311 ALA A CA 1
ATOM 2460 C C . ALA A 1 311 ? -21.822 3.844 46.556 1.00 43.25 311 ALA A C 1
ATOM 2462 O O . ALA A 1 311 ? -21.809 4.079 47.760 1.00 43.25 311 ALA A O 1
ATOM 2463 N N . THR A 1 312 ? -21.122 2.816 46.059 1.00 38.28 312 THR A N 1
ATOM 2464 C CA . THR A 1 312 ? -20.338 1.924 46.935 1.00 38.28 312 THR A CA 1
ATOM 2465 C C . THR A 1 312 ? -19.097 2.565 47.566 1.00 38.28 312 THR A C 1
ATOM 2467 O O . THR A 1 312 ? -18.706 2.113 48.641 1.00 38.28 312 THR A O 1
ATOM 2470 N N . TRP A 1 313 ? -18.501 3.620 46.990 1.00 33.00 313 TRP A N 1
ATOM 2471 C CA . TRP A 1 313 ? -17.411 4.349 47.667 1.00 33.00 313 TRP A CA 1
ATOM 2472 C C . TRP A 1 313 ? -17.916 5.449 48.602 1.00 33.00 313 TRP A C 1
ATOM 2474 O O . TRP A 1 313 ? -17.287 5.703 49.628 1.00 33.00 313 TRP A O 1
ATOM 2484 N N . TYR A 1 314 ? -19.079 6.042 48.321 1.00 32.53 314 TYR A N 1
ATOM 2485 C CA . TYR A 1 314 ? -19.715 6.982 49.249 1.00 32.53 314 TYR A CA 1
ATOM 2486 C C . TYR A 1 314 ? -20.358 6.298 50.463 1.00 32.53 314 TYR A C 1
ATOM 2488 O O . TYR A 1 314 ? -20.347 6.864 51.555 1.00 32.53 314 TYR A O 1
ATOM 2496 N N . VAL A 1 315 ? -20.861 5.066 50.322 1.00 34.44 315 VAL A N 1
ATOM 2497 C CA . VAL A 1 315 ? -21.496 4.319 51.428 1.00 34.44 315 VAL A CA 1
ATOM 2498 C C . VAL A 1 315 ? -20.484 3.858 52.492 1.00 34.44 315 VAL A C 1
ATOM 2500 O O . VAL A 1 315 ? -20.879 3.569 53.617 1.00 34.44 315 VAL A O 1
ATOM 2503 N N . ILE A 1 316 ? -19.177 3.856 52.201 1.00 36.62 316 ILE A N 1
ATOM 2504 C CA . ILE A 1 316 ? -18.137 3.526 53.196 1.00 36.62 316 ILE A CA 1
ATOM 2505 C C . ILE A 1 316 ? -17.646 4.776 53.966 1.00 36.62 316 ILE A C 1
ATOM 2507 O O . ILE A 1 316 ? -17.006 4.633 55.006 1.00 36.62 316 ILE A O 1
ATOM 2511 N N . LEU A 1 317 ? -17.975 6.004 53.533 1.00 34.59 317 LEU A N 1
ATOM 2512 C CA . LEU A 1 317 ? -17.428 7.242 54.122 1.00 34.59 317 LEU A CA 1
ATOM 2513 C C . LEU A 1 317 ? -18.449 8.323 54.515 1.00 34.59 317 LEU A C 1
ATOM 2515 O O . LEU A 1 317 ? -18.047 9.456 54.776 1.00 34.59 317 LEU A O 1
ATOM 2519 N N . LEU A 1 318 ? -19.739 8.008 54.640 1.00 30.89 318 LEU A N 1
ATOM 2520 C CA . LEU A 1 318 ? -20.714 8.965 55.176 1.00 30.89 318 LEU A CA 1
ATOM 2521 C C . LEU A 1 318 ? -21.414 8.419 56.430 1.00 30.89 318 LEU A C 1
ATOM 2523 O O . LEU A 1 318 ? -22.183 7.463 56.322 1.00 30.89 318 LEU A O 1
ATOM 2527 N N . PRO A 1 319 ? -21.175 9.008 57.622 1.00 31.84 319 PRO A N 1
ATOM 2528 C CA . PRO A 1 319 ? -22.041 8.790 58.768 1.00 31.84 319 PRO A CA 1
ATOM 2529 C C . PRO A 1 319 ? -23.409 9.426 58.482 1.00 31.84 319 PRO A C 1
ATOM 2531 O O . PRO A 1 319 ? -23.500 10.496 57.888 1.00 31.84 319 PRO A O 1
ATOM 2534 N N . GLU A 1 320 ? -24.443 8.691 58.875 1.00 37.19 320 GLU A N 1
ATOM 2535 C CA . GLU A 1 320 ? -25.878 8.991 58.880 1.00 37.19 320 GLU A CA 1
ATOM 2536 C C . GLU A 1 320 ? -26.308 10.414 58.462 1.00 37.19 320 GLU A C 1
ATOM 2538 O O . GLU A 1 320 ? -26.095 11.389 59.179 1.00 37.19 320 GLU A O 1
ATOM 2543 N N . GLY A 1 321 ? -27.050 10.491 57.349 1.00 41.97 321 GLY A N 1
ATOM 2544 C CA . GLY A 1 321 ? -28.021 11.563 57.111 1.00 41.97 321 GLY A CA 1
ATOM 2545 C C . GLY A 1 321 ? -27.645 12.624 56.076 1.00 41.97 321 GLY A C 1
ATOM 2546 O O . GLY A 1 321 ? -27.539 13.791 56.428 1.00 41.97 321 GLY A O 1
ATOM 2547 N N . VAL A 1 322 ? -27.561 12.262 54.790 1.00 33.56 322 VAL A N 1
ATOM 2548 C CA . VAL A 1 322 ? -27.824 13.202 53.681 1.00 33.56 322 VAL A CA 1
ATOM 2549 C C . VAL A 1 322 ? -28.522 12.448 52.545 1.00 33.56 322 VAL A C 1
ATOM 2551 O O . VAL A 1 322 ? -27.908 11.637 51.856 1.00 33.56 322 VAL A O 1
ATOM 2554 N N . GLU A 1 323 ? -29.815 12.709 52.347 1.00 36.25 323 GLU A N 1
ATOM 2555 C CA . GLU A 1 323 ? -30.540 12.314 51.136 1.00 36.25 323 GLU A CA 1
ATOM 2556 C C . GLU A 1 323 ? -30.011 13.137 49.951 1.00 36.25 323 GLU A C 1
ATOM 2558 O O . GLU A 1 323 ? -30.248 14.343 49.852 1.00 36.25 323 GLU A O 1
ATOM 2563 N N . LEU A 1 324 ? -29.270 12.497 49.045 1.00 35.94 324 LEU A N 1
ATOM 2564 C CA . LEU A 1 324 ? -28.899 13.093 47.763 1.00 35.94 324 LEU A CA 1
ATOM 2565 C C . LEU A 1 324 ? -30.093 13.001 46.806 1.00 35.94 324 LEU A C 1
ATOM 2567 O O . LEU A 1 324 ? -30.489 11.934 46.342 1.00 35.94 324 LEU A O 1
ATOM 2571 N N . ASN A 1 325 ? -30.675 14.168 46.563 1.00 36.66 325 ASN A N 1
ATOM 2572 C CA . ASN A 1 325 ? -31.861 14.410 45.759 1.00 36.66 325 ASN A CA 1
ATOM 2573 C C . ASN A 1 325 ? -31.636 13.974 44.291 1.00 36.66 325 ASN A C 1
ATOM 2575 O O . ASN A 1 325 ? -30.901 14.623 43.544 1.00 36.66 325 ASN A O 1
ATOM 2579 N N . LEU A 1 326 ? -32.328 12.910 43.862 1.00 41.12 326 LEU A N 1
ATOM 2580 C CA . LEU A 1 326 ? -32.385 12.404 42.479 1.00 41.12 326 LEU A CA 1
ATOM 2581 C C . LEU A 1 326 ? -32.787 13.408 41.357 1.00 41.12 326 LEU A C 1
ATOM 2583 O O . LEU A 1 326 ? -32.440 13.122 40.211 1.00 41.12 326 LEU A O 1
ATOM 2587 N N . PRO A 1 327 ? -33.465 14.559 41.577 1.00 39.03 327 PRO A N 1
ATOM 2588 C CA . PRO A 1 327 ? -33.940 15.400 40.465 1.00 39.03 327 PRO A CA 1
ATOM 2589 C C . PRO A 1 327 ? -32.857 16.113 39.639 1.00 39.03 327 PRO A C 1
ATOM 2591 O O . PRO A 1 327 ? -33.117 16.476 38.492 1.00 39.03 327 PRO A O 1
ATOM 2594 N N . ILE A 1 328 ? -31.657 16.333 40.190 1.00 39.69 328 ILE A N 1
ATOM 2595 C CA . ILE A 1 328 ? -30.616 17.160 39.545 1.00 39.69 328 ILE A CA 1
ATOM 2596 C C . ILE A 1 328 ? -29.938 16.417 38.377 1.00 39.69 328 ILE A C 1
ATOM 2598 O O . ILE A 1 328 ? -29.512 17.041 37.409 1.00 39.69 328 ILE A O 1
ATOM 2602 N N . ILE A 1 329 ? -29.902 15.081 38.413 1.00 42.44 329 ILE A N 1
ATOM 2603 C CA . ILE A 1 329 ? -29.260 14.267 37.367 1.00 42.44 329 ILE A CA 1
ATOM 2604 C C . ILE A 1 329 ? -30.157 14.155 36.125 1.00 42.44 329 ILE A C 1
ATOM 2606 O O . ILE A 1 329 ? -29.654 14.204 35.008 1.00 42.44 329 ILE A O 1
ATOM 2610 N N . THR A 1 330 ? -31.482 14.101 36.290 1.00 40.38 330 THR A N 1
ATOM 2611 C CA . THR A 1 330 ? -32.440 14.147 35.167 1.00 40.38 330 THR A CA 1
ATOM 2612 C C . THR A 1 330 ? -32.335 15.442 34.360 1.00 40.38 330 THR A C 1
ATOM 2614 O O . THR A 1 330 ? -32.392 15.394 33.138 1.00 40.38 330 THR A O 1
ATOM 2617 N N . LEU A 1 331 ? -32.092 16.580 35.019 1.00 38.84 331 LEU A N 1
ATOM 2618 C CA . LEU A 1 331 ? -31.911 17.872 34.343 1.00 38.84 331 LEU A CA 1
ATOM 2619 C C . LEU A 1 331 ? -30.599 17.942 33.544 1.00 38.84 331 LEU A C 1
ATOM 2621 O O . LEU A 1 331 ? -30.580 18.492 32.449 1.00 38.84 331 LEU A O 1
ATOM 2625 N N . LEU A 1 332 ? -29.523 17.332 34.052 1.00 40.28 332 LEU A N 1
ATOM 2626 C CA . LEU A 1 332 ? -28.249 17.213 33.332 1.00 40.28 332 LEU A CA 1
ATOM 2627 C C . LEU A 1 332 ? -28.340 16.253 32.138 1.00 40.28 332 LEU A C 1
ATOM 2629 O O . LEU A 1 332 ? -27.710 16.493 31.113 1.00 40.28 332 LEU A O 1
ATOM 2633 N N . ILE A 1 333 ? -29.136 15.186 32.246 1.00 45.16 333 ILE A N 1
ATOM 2634 C CA . ILE A 1 333 ? -29.372 14.246 31.143 1.00 45.16 333 ILE A CA 1
ATOM 2635 C C . ILE A 1 333 ? -30.191 14.913 30.031 1.00 45.16 333 ILE A C 1
ATOM 2637 O O . ILE A 1 333 ? -29.833 14.762 28.866 1.00 45.16 333 ILE A O 1
ATOM 2641 N N . ASP A 1 334 ? -31.215 15.703 30.364 1.00 40.91 334 ASP A N 1
ATOM 2642 C CA . ASP A 1 334 ? -31.981 16.448 29.357 1.00 40.91 334 ASP A CA 1
ATOM 2643 C C . ASP A 1 334 ? -31.129 17.533 28.673 1.00 40.91 334 ASP A C 1
ATOM 2645 O O . ASP A 1 334 ? -31.180 17.660 27.449 1.00 40.91 334 ASP A O 1
ATOM 2649 N N . GLU A 1 335 ? -30.271 18.258 29.403 1.00 38.53 335 GLU A N 1
ATOM 2650 C CA . GLU A 1 335 ? -29.353 19.227 28.780 1.00 38.53 335 GLU A CA 1
ATOM 2651 C C . GLU A 1 335 ? -28.288 18.559 27.897 1.00 38.53 335 GLU A C 1
ATOM 2653 O O . GLU A 1 335 ? -28.006 19.059 26.808 1.00 38.53 335 GLU A O 1
ATOM 2658 N N . ILE A 1 336 ? -27.729 17.411 28.301 1.00 45.06 336 ILE A N 1
ATOM 2659 C CA . ILE A 1 336 ? -26.720 16.687 27.508 1.00 45.06 336 ILE A CA 1
ATOM 2660 C C . ILE A 1 336 ? -27.351 16.033 26.269 1.00 45.06 336 ILE A C 1
ATOM 2662 O O . ILE A 1 336 ? -26.763 16.091 25.189 1.00 45.06 336 ILE A O 1
ATOM 2666 N N . ILE A 1 337 ? -28.559 15.469 26.377 1.00 46.53 337 ILE A N 1
ATOM 2667 C CA . ILE A 1 337 ? -29.288 14.907 25.227 1.00 46.53 337 ILE A CA 1
ATOM 2668 C C . ILE A 1 337 ? -29.642 16.011 24.223 1.00 46.53 337 ILE A C 1
ATOM 2670 O O . ILE A 1 337 ? -29.477 15.810 23.019 1.00 46.53 337 ILE A O 1
ATOM 2674 N N . VAL A 1 338 ? -30.053 17.194 24.691 1.00 42.47 338 VAL A N 1
ATOM 2675 C CA . VAL A 1 338 ? -30.305 18.350 23.815 1.00 42.47 338 VAL A CA 1
ATOM 2676 C C . VAL A 1 338 ? -29.007 18.835 23.162 1.00 42.47 338 VAL A C 1
ATOM 2678 O O . VAL A 1 338 ? -29.001 19.110 21.963 1.00 42.47 338 VAL A O 1
ATOM 2681 N N . HIS A 1 339 ? -27.885 18.867 23.885 1.00 39.19 339 HIS A N 1
ATOM 2682 C CA . HIS A 1 339 ? -26.611 19.317 23.318 1.00 39.19 339 HIS A CA 1
ATOM 2683 C C . HIS A 1 339 ? -26.019 18.339 22.287 1.00 39.19 339 HIS A C 1
ATOM 2685 O O . HIS A 1 339 ? -25.420 18.783 21.305 1.00 39.19 339 HIS A O 1
ATOM 2691 N N . ILE A 1 340 ? -26.220 17.028 22.470 1.00 42.81 340 ILE A N 1
ATOM 2692 C CA . ILE A 1 340 ? -25.802 15.987 21.515 1.00 42.81 340 ILE A CA 1
ATOM 2693 C C . ILE A 1 340 ? -26.723 15.974 20.284 1.00 42.81 340 ILE A C 1
ATOM 2695 O O . ILE A 1 340 ? -26.233 15.857 19.165 1.00 42.81 340 ILE A O 1
ATOM 2699 N N . MET A 1 341 ? -28.035 16.178 20.459 1.00 39.78 341 MET A N 1
ATOM 2700 C CA . MET A 1 341 ? -28.995 16.259 19.345 1.00 39.78 341 MET A CA 1
ATOM 2701 C C . MET A 1 341 ? -28.823 17.519 18.478 1.00 39.78 341 MET A C 1
ATOM 2703 O O . MET A 1 341 ? -29.093 17.468 17.281 1.00 39.78 341 MET A O 1
ATOM 2707 N N . PHE A 1 342 ? -28.369 18.644 19.045 1.00 37.97 342 PHE A N 1
ATOM 2708 C CA . PHE A 1 342 ? -28.173 19.896 18.295 1.00 37.97 342 PHE A CA 1
ATOM 2709 C C . PHE A 1 342 ? -26.764 20.087 17.712 1.00 37.97 342 PHE A C 1
ATOM 2711 O O . PHE A 1 342 ? -26.584 20.967 16.875 1.00 37.97 342 PHE A O 1
ATOM 2718 N N . SER A 1 343 ? -25.777 19.267 18.089 1.00 30.89 343 SER A N 1
ATOM 2719 C CA . SER A 1 343 ? -24.411 19.355 17.540 1.00 30.89 343 SER A CA 1
ATOM 2720 C C . SER A 1 343 ? -24.214 18.577 16.225 1.00 30.89 343 SER A C 1
ATOM 2722 O O . SER A 1 343 ? -23.083 18.458 15.756 1.00 30.89 343 SER A O 1
ATOM 2724 N N . SER A 1 344 ? -25.284 18.036 15.634 1.00 34.34 344 SER A N 1
ATOM 2725 C CA . SER A 1 344 ? -25.262 17.283 14.367 1.00 34.34 344 SER A CA 1
ATOM 2726 C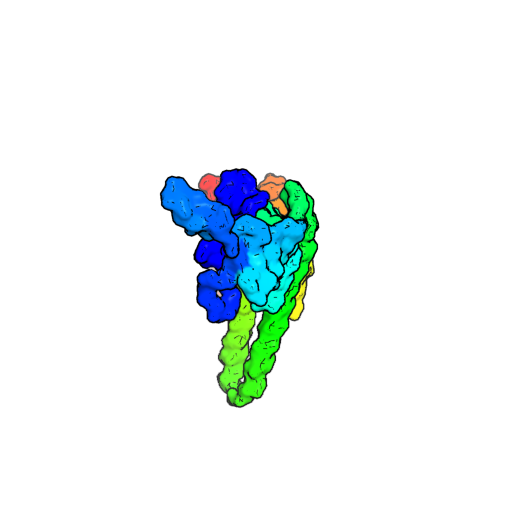 C . SER A 1 344 ? -25.893 18.038 13.187 1.00 34.34 344 SER A C 1
ATOM 2728 O O . SER A 1 344 ? -26.460 17.407 12.296 1.00 34.34 344 SER A O 1
ATOM 2730 N N . TYR A 1 345 ? -25.792 19.372 13.172 1.00 35.91 345 TYR A N 1
ATOM 2731 C CA . TYR A 1 345 ? -26.041 20.190 11.977 1.00 35.91 345 TYR A CA 1
ATOM 2732 C C . TYR A 1 345 ? -24.744 20.666 11.334 1.00 35.91 345 TYR A C 1
ATOM 2734 O O . TYR A 1 345 ? -23.837 21.083 12.092 1.00 35.91 345 TYR A O 1
#

Radius of gyration: 32.93 Å; chains: 1; bounding box: 71×37×112 Å

Organism: Aegilops tauschii subsp. strangulata (NCBI:txid200361)

Sequence (345 aa):
MLAVLNLRGQLCLFSKDGSELRRTIFILDGLVFDDSILYHTHFSNRFGNPERHFNNSVAVRGATVYILGPSFLTVSRLLPWKEWIEALKRAGDWMGAMDMAMKLYDGHTQGVVDLPRTLDSIREAIMPYLVELLLSYIGYVSEYISIALSNHTGKGGAADGLIDADRSLLTEREEQYARVGGVAVEFCVHIGRNDILFDTVFSKFVAAQSGGMFLEVLEPYMLKDMLGSLPPQIMQALVEHYSGKGWLQRVEQCILHMDISSLDFNQVVRLCREHGLYGALIYLFNQGLSDFRTPLEELLSVIQNATRKDATWYVILLPEGVELNLPIITLLIDEIIVHIMFSSY

pLDDT: mean 75.18, std 16.5, range [30.89, 92.44]

InterPro domains:
  IPR025941 Vacuolar protein sorting-associated protein 8, central domain [PF12816] (213-307)
  IPR045111 Vacuolar protein sorting-associated protein Vps41/Vps8 [PTHR12616] (29-309)

Secondary structure (DSSP, 8-state):
-EEEE-TT-EEEEE-TTS-EEEEEE---TT--GGGSS--B---B-TTSPBPPB-TTSEEEETTEEEEE-SS-EEEEEPPBHHHHHHHHHHTT-HHHHHHHHHHHHTT--TT-BS--SSHHHHHHHHHHHHHHHHHHHHHHHHHHHHHHHHHHTT----TTSHHHHHHHHHHHHHHHHHHHHHHHHHHHHHHT-HHHIIIIIHHHHHHTT-HHHHHHHHHHHHTTTS-----HHHHHHHHHHHHHHT-HHHHHHHHHTS-GGGS-HHHHHHHHHHHT-HHHHHHHHHHHH--SHHHHHHHHHHHHHHHHHHHHHHTTT--S-----THHHHHHHHHHHHHHHHS--

Foldseek 3Di:
DDWDQDLQRWTWDADPVGDTLDTDRDDDPPDDSPQQADWDQPDADPVRHGDTHRPPQWDDDDQWIWGHTPPDIDIDGQDALVVVLVVCVVVVNLVVSLVSLLCQLVVVCGSHPDADPDSVSSNVVSVVVNLVSLLVVLVVLLVVLVVVLVVVVPDDDDDPCVVVVVVVSVVVSLVSVLVSLLVSLVSCLSSVNVVCNPPPVLVSCVVSVNNLSSLVSCLVCLLVLSCQADDLVSLVVNLVSCLVVVNVVSSLSSLLSHDLVRYPLVSVLVSCLVSVVLSSNCSNCCVVVVDNPVSVVSVVVVVVVVVVVVVVVVVVPDDDDDDDDPPVVVVVVVVVVVVVVVVPD